Protein AF-A0A8H7DF50-F1 (afdb_monomer)

Radius of gyration: 25.87 Å; Cα contacts (8 Å, |Δi|>4): 136; chains: 1; bounding box: 64×67×61 Å

Foldseek 3Di:
DVVVVVVVVVVVVVVVVVPDDPDDPPDDDDDDDPPFPPPPDPDDGDDDDDFDKDKDADDDDPACDLDDPCNVVRLVVLAPPVQQWFFDDPVRDIDRDLSSLLSVLVVLLSVQVVCCVVVVDDDGDPSNVVNVVSVVVVCVVDPDPDDFDQPDPPPDSDGDSGPDMDTDTPCVSVVVVRVVRVVVVVVPDD

Structure (mmCIF, N/CA/C/O backbone):
data_AF-A0A8H7DF50-F1
#
_entry.id   AF-A0A8H7DF50-F1
#
loop_
_atom_site.group_PDB
_atom_site.id
_atom_site.type_symbol
_atom_site.label_atom_id
_atom_site.label_alt_id
_atom_site.label_comp_id
_atom_site.label_asym_id
_atom_site.label_entity_id
_atom_site.label_seq_id
_atom_site.pdbx_PDB_ins_code
_atom_site.Cartn_x
_atom_site.Cartn_y
_atom_site.Cartn_z
_atom_site.occupancy
_atom_site.B_iso_or_equiv
_atom_site.auth_seq_id
_atom_site.auth_comp_id
_atom_site.auth_asym_id
_atom_site.auth_atom_id
_atom_site.pdbx_PDB_model_num
ATOM 1 N N . MET A 1 1 ? 35.193 42.552 32.986 1.00 54.16 1 MET A N 1
ATOM 2 C CA . MET A 1 1 ? 33.862 43.071 32.591 1.00 54.16 1 MET A CA 1
ATOM 3 C C . MET A 1 1 ? 32.932 41.995 32.012 1.00 54.16 1 MET A C 1
ATOM 5 O O . MET A 1 1 ? 31.744 42.060 32.275 1.00 54.16 1 MET A O 1
ATOM 9 N N . VAL A 1 2 ? 33.435 40.966 31.310 1.00 50.94 2 VAL A N 1
ATOM 10 C CA . VAL A 1 2 ? 32.611 39.872 30.733 1.00 50.94 2 VAL A CA 1
ATOM 11 C C . VAL A 1 2 ? 31.998 38.926 31.786 1.00 50.94 2 VAL A C 1
ATOM 13 O O . VAL A 1 2 ? 30.845 38.530 31.657 1.00 50.94 2 VAL A O 1
ATOM 16 N N . LEU A 1 3 ? 32.719 38.626 32.874 1.00 49.34 3 LEU A N 1
ATOM 17 C CA . LEU A 1 3 ? 32.252 37.707 33.929 1.00 49.34 3 LEU A CA 1
ATOM 18 C C . LEU A 1 3 ? 31.047 38.230 34.734 1.00 49.34 3 LEU A C 1
ATOM 20 O O . LEU A 1 3 ? 30.257 37.439 35.233 1.00 49.34 3 LEU A O 1
ATOM 24 N N . VAL A 1 4 ? 30.868 39.551 34.828 1.00 56.66 4 VAL A N 1
ATOM 25 C CA . VAL A 1 4 ? 29.757 40.158 35.587 1.00 56.66 4 VAL A CA 1
ATOM 26 C C . VAL A 1 4 ? 28.425 40.012 34.835 1.00 56.66 4 VAL A C 1
ATOM 28 O O . VAL A 1 4 ? 27.388 39.795 35.455 1.00 56.66 4 VAL A O 1
ATOM 31 N N . ASN A 1 5 ? 28.456 40.036 33.496 1.00 55.53 5 ASN A N 1
ATOM 32 C CA . ASN A 1 5 ? 27.257 39.902 32.661 1.00 55.53 5 ASN A CA 1
ATOM 33 C C . ASN A 1 5 ? 26.704 38.470 32.613 1.00 55.53 5 ASN A C 1
ATOM 35 O O . ASN A 1 5 ? 25.492 38.294 32.509 1.00 55.53 5 ASN A O 1
ATOM 39 N N . MET A 1 6 ? 27.558 37.447 32.728 1.00 59.09 6 MET A N 1
ATOM 40 C CA . MET A 1 6 ? 27.094 36.052 32.754 1.00 59.09 6 MET A CA 1
ATOM 41 C C . MET A 1 6 ? 26.370 35.705 34.061 1.00 59.09 6 MET A C 1
ATOM 43 O O . MET A 1 6 ? 25.368 34.993 34.034 1.00 59.09 6 MET A O 1
ATOM 47 N N . SER A 1 7 ? 26.822 36.258 35.191 1.00 69.12 7 SER A N 1
ATOM 48 C CA . SER A 1 7 ? 26.182 36.042 36.495 1.00 69.12 7 SER A CA 1
ATOM 49 C C . SER A 1 7 ? 24.799 36.691 36.585 1.00 69.12 7 SER A C 1
ATOM 51 O O . SER A 1 7 ? 23.887 36.114 37.172 1.00 69.12 7 SER A O 1
ATOM 53 N N . LEU A 1 8 ? 24.613 37.861 35.963 1.00 67.12 8 LEU A N 1
ATOM 54 C CA . LEU A 1 8 ? 23.320 38.548 35.956 1.00 67.12 8 LEU A CA 1
ATOM 55 C C . LEU A 1 8 ? 22.283 37.797 35.103 1.00 67.12 8 LEU A C 1
ATOM 57 O O . LEU A 1 8 ? 21.137 37.649 35.519 1.00 67.12 8 LEU A O 1
ATOM 61 N N . ALA A 1 9 ? 22.698 37.251 33.955 1.00 72.00 9 ALA A N 1
ATOM 62 C CA . ALA A 1 9 ? 21.826 36.453 33.093 1.00 72.00 9 ALA A CA 1
ATOM 63 C C . ALA A 1 9 ? 21.344 35.158 33.777 1.00 72.00 9 ALA A C 1
ATOM 65 O O . ALA A 1 9 ? 20.176 34.790 33.653 1.00 72.00 9 ALA A O 1
ATOM 66 N N . PHE A 1 10 ? 22.214 34.500 34.551 1.00 75.38 10 PHE A N 1
ATOM 67 C CA . PHE A 1 10 ? 21.855 33.293 35.303 1.00 75.38 10 PHE A CA 1
ATOM 68 C C . PHE A 1 10 ? 20.832 33.565 36.413 1.00 75.38 10 PHE A C 1
ATOM 70 O O . PHE A 1 10 ? 19.894 32.788 36.594 1.00 75.38 10 PHE A O 1
ATOM 77 N N . LEU A 1 11 ? 20.980 34.680 37.132 1.00 74.94 11 LEU A N 1
ATOM 78 C CA . LEU A 1 11 ? 20.061 35.049 38.211 1.00 74.94 11 LEU A CA 1
ATOM 79 C C . LEU A 1 11 ? 18.668 35.429 37.685 1.00 74.94 11 LEU A C 1
ATOM 81 O O . LEU A 1 11 ? 17.671 35.088 38.318 1.00 74.94 11 LEU A O 1
ATOM 85 N N . VAL A 1 12 ? 18.587 36.067 36.511 1.00 76.19 12 VAL A N 1
ATOM 86 C CA . VAL A 1 12 ? 17.308 36.392 35.852 1.00 76.19 12 VAL A CA 1
ATOM 87 C C . VAL A 1 12 ? 16.605 35.134 35.328 1.00 76.19 12 VAL A C 1
ATOM 89 O O . VAL A 1 12 ? 15.393 35.006 35.464 1.00 76.19 12 VAL A O 1
ATOM 92 N N . ALA A 1 13 ? 17.340 34.168 34.772 1.00 74.19 13 ALA A N 1
ATOM 93 C CA . ALA A 1 13 ? 16.739 32.915 34.314 1.00 74.19 13 ALA A CA 1
ATOM 94 C C . ALA A 1 13 ? 16.167 32.084 35.480 1.00 74.19 13 ALA A C 1
ATOM 96 O O . ALA A 1 13 ? 15.083 31.511 35.366 1.00 74.19 13 ALA A O 1
ATOM 97 N N . LEU A 1 14 ? 16.863 32.051 36.622 1.00 74.19 14 LEU A N 1
ATOM 98 C CA . LEU A 1 14 ? 16.428 31.288 37.793 1.00 74.19 14 LEU A CA 1
ATOM 99 C C . LEU A 1 14 ? 15.179 31.892 38.457 1.00 74.19 14 LEU A C 1
ATOM 101 O O . LEU A 1 14 ? 14.300 31.148 38.891 1.00 74.19 14 LEU A O 1
ATOM 105 N N . SER A 1 15 ? 15.063 33.224 38.504 1.00 71.69 15 SER A N 1
ATOM 106 C CA . SER A 1 15 ? 13.883 33.888 39.069 1.00 71.69 15 SER A CA 1
ATOM 107 C C . SER A 1 15 ? 12.625 33.684 38.219 1.00 71.69 15 SER A C 1
ATOM 109 O O . SER A 1 15 ? 11.542 33.538 38.779 1.00 71.69 15 SER A O 1
ATOM 111 N N . ILE A 1 16 ? 12.761 33.579 36.891 1.00 73.31 16 ILE A N 1
ATOM 112 C CA . ILE A 1 16 ? 11.642 33.266 35.987 1.00 73.31 16 ILE A CA 1
ATOM 113 C C . ILE A 1 16 ? 11.136 31.833 36.211 1.00 73.31 16 ILE A C 1
ATOM 115 O O . ILE A 1 16 ? 9.930 31.620 36.290 1.00 73.31 16 ILE A O 1
ATOM 119 N N . ILE A 1 17 ? 12.034 30.855 36.373 1.00 70.44 17 ILE A N 1
ATOM 120 C CA . ILE A 1 17 ? 11.656 29.445 36.592 1.00 70.44 17 ILE A CA 1
ATOM 121 C C . ILE A 1 17 ? 10.941 29.259 37.939 1.00 70.44 17 ILE A C 1
ATOM 123 O O . ILE A 1 17 ? 9.994 28.480 38.035 1.00 70.44 17 ILE A O 1
ATOM 127 N N . LEU A 1 18 ? 11.365 29.988 38.975 1.00 68.31 18 LEU A N 1
ATOM 128 C CA . LEU A 1 18 ? 10.758 29.921 40.308 1.00 68.31 18 LEU A CA 1
ATOM 129 C C . LEU A 1 18 ? 9.415 30.665 40.412 1.00 68.31 18 LEU A C 1
ATOM 131 O O . LEU A 1 18 ? 8.668 30.421 41.356 1.00 68.31 18 LEU A O 1
ATOM 135 N N . ALA A 1 19 ? 9.094 31.545 39.457 1.00 64.88 19 ALA A N 1
ATOM 136 C CA . ALA A 1 19 ? 7.847 32.310 39.433 1.00 64.88 19 ALA A CA 1
ATOM 137 C C . ALA A 1 19 ? 6.695 31.606 38.691 1.00 64.88 19 ALA A C 1
ATOM 139 O O . ALA A 1 19 ? 5.578 32.122 38.688 1.00 64.88 19 ALA A O 1
ATOM 140 N N . ILE A 1 20 ? 6.930 30.441 38.071 1.00 67.50 20 ILE A N 1
ATOM 141 C CA . ILE A 1 20 ? 5.876 29.667 37.401 1.00 67.50 20 ILE A CA 1
ATOM 142 C C . ILE A 1 20 ? 5.144 28.823 38.460 1.00 67.50 20 ILE A C 1
ATOM 144 O O . ILE A 1 20 ? 5.738 27.883 38.999 1.00 67.50 20 ILE A O 1
ATOM 148 N N . PRO A 1 21 ? 3.867 29.106 38.781 1.00 57.03 21 PRO A N 1
ATOM 149 C CA . PRO A 1 21 ? 3.119 28.281 39.718 1.00 57.03 21 PRO A CA 1
ATOM 150 C C . PRO A 1 21 ? 2.958 26.871 39.141 1.00 57.03 21 PRO A C 1
ATOM 152 O O . PRO A 1 21 ? 2.443 26.684 38.038 1.00 57.03 21 PRO A O 1
ATOM 155 N N . ARG A 1 22 ? 3.402 25.858 39.893 1.00 58.91 22 ARG A N 1
ATOM 156 C CA . ARG A 1 22 ? 3.133 24.454 39.568 1.00 58.91 22 ARG A CA 1
ATOM 157 C C . ARG A 1 22 ? 1.642 24.196 39.754 1.00 58.91 22 ARG A C 1
ATOM 159 O O . ARG A 1 22 ? 1.178 24.064 40.883 1.00 58.91 22 ARG A O 1
ATOM 166 N N . ALA A 1 23 ? 0.903 24.120 38.653 1.00 50.75 23 ALA A N 1
ATOM 167 C CA . ALA A 1 23 ? -0.446 23.580 38.670 1.00 50.75 23 ALA A CA 1
ATOM 168 C C . ALA A 1 23 ? -0.365 22.102 39.081 1.00 50.75 23 ALA A C 1
ATOM 170 O O . ALA A 1 23 ? 0.188 21.272 38.360 1.00 50.75 23 ALA A O 1
ATOM 171 N N . ALA A 1 24 ? -0.860 21.784 40.275 1.00 49.50 24 ALA A N 1
ATOM 172 C CA . ALA A 1 24 ? -1.067 20.408 40.690 1.00 49.50 24 ALA A CA 1
ATOM 173 C C . ALA A 1 24 ? -2.288 19.877 39.930 1.00 49.50 24 ALA A C 1
ATOM 175 O O . ALA A 1 24 ? -3.407 20.329 40.165 1.00 49.50 24 ALA A O 1
ATOM 176 N N . ALA A 1 25 ? -2.070 18.951 38.996 1.00 47.66 25 ALA A N 1
ATOM 177 C CA . ALA A 1 25 ? -3.154 18.242 38.334 1.00 47.66 25 ALA A CA 1
ATOM 178 C C . ALA A 1 25 ? -3.869 17.360 39.369 1.00 47.66 25 ALA A C 1
ATOM 180 O O . ALA A 1 25 ? -3.336 16.345 39.819 1.00 47.66 25 ALA A O 1
ATOM 181 N N . THR A 1 26 ? -5.063 17.767 39.789 1.00 47.12 26 THR A N 1
ATOM 182 C CA . THR A 1 26 ? -5.958 16.935 40.595 1.00 47.12 26 THR A CA 1
ATOM 183 C C . THR A 1 26 ? -6.636 15.930 39.669 1.00 47.12 26 THR A C 1
ATOM 185 O O . THR A 1 26 ? -7.658 16.235 39.059 1.00 47.12 26 THR A O 1
ATOM 188 N N . GLY A 1 27 ? -6.038 14.747 39.523 1.00 38.59 27 GLY A N 1
ATOM 189 C CA . GLY A 1 27 ? -6.644 13.628 38.802 1.00 38.59 27 GLY A CA 1
ATOM 190 C C . GLY A 1 27 ? -7.794 13.028 39.609 1.00 38.59 27 GLY A C 1
ATOM 191 O O . GLY A 1 27 ? -7.557 12.383 40.629 1.00 38.59 27 GLY A O 1
ATOM 192 N N . GLY A 1 28 ? -9.029 13.262 39.163 1.00 37.00 28 GLY A N 1
ATOM 193 C CA . GLY A 1 28 ? -10.200 12.498 39.588 1.00 37.00 28 GLY A CA 1
ATOM 194 C C . GLY A 1 28 ? -10.166 11.110 38.953 1.00 37.00 28 GLY A C 1
ATOM 195 O O . GLY A 1 28 ? -9.901 10.975 37.760 1.00 37.00 28 GLY A O 1
ATOM 196 N N . SER A 1 29 ? -10.369 10.075 39.764 1.00 51.69 29 SER A N 1
ATOM 197 C CA . SER A 1 29 ? -10.404 8.684 39.324 1.00 51.69 29 SER A CA 1
ATOM 198 C C . SER A 1 29 ? -11.809 8.313 38.844 1.00 51.69 29 SER A C 1
ATOM 200 O O . SER A 1 29 ? -12.642 7.926 39.663 1.00 51.69 29 SER A O 1
ATOM 202 N N . ASP A 1 30 ? -12.044 8.386 37.536 1.00 44.50 30 ASP A N 1
ATOM 203 C CA . ASP A 1 30 ? -13.196 7.747 36.895 1.00 44.50 30 ASP A CA 1
ATOM 204 C C . ASP A 1 30 ? -12.719 6.471 36.189 1.00 44.50 30 ASP A C 1
ATOM 206 O O . ASP A 1 30 ? -11.791 6.483 35.379 1.00 44.50 30 ASP A O 1
ATOM 210 N N . SER A 1 31 ? -13.305 5.337 36.570 1.00 39.88 31 SER A N 1
ATOM 211 C CA . SER A 1 31 ? -12.986 4.003 36.054 1.00 39.88 31 SER A CA 1
ATOM 212 C C . SER A 1 31 ? -13.576 3.792 34.654 1.00 39.88 31 SER A C 1
ATOM 214 O O . SER A 1 31 ? -14.797 3.846 34.498 1.00 39.88 31 SER A O 1
ATOM 216 N N . TRP A 1 32 ? -12.724 3.503 33.665 1.00 39.91 32 TRP A N 1
ATOM 217 C CA . TRP A 1 32 ? -13.089 3.256 32.261 1.00 39.91 32 TRP A CA 1
ATOM 218 C C . TRP A 1 32 ? -13.123 1.749 31.910 1.00 39.91 32 TRP A C 1
ATOM 220 O O . TRP A 1 32 ? -12.441 0.969 32.575 1.00 39.91 32 TRP A O 1
ATOM 230 N N . PRO A 1 33 ? -13.885 1.321 30.878 1.00 42.50 33 PRO A N 1
ATOM 231 C CA . PRO A 1 33 ? -13.927 -0.070 30.406 1.00 42.50 33 PRO A CA 1
ATOM 232 C C . PRO A 1 33 ? -12.579 -0.542 29.826 1.00 42.50 33 PRO A C 1
ATOM 234 O O . PRO A 1 33 ? -11.922 0.196 29.095 1.00 42.50 33 PRO A O 1
ATOM 237 N N . GLU A 1 34 ? -12.211 -1.792 30.113 1.00 48.19 34 GLU A N 1
ATOM 238 C CA . GLU A 1 34 ? -10.885 -2.420 29.909 1.00 48.19 34 GLU A CA 1
ATOM 239 C C . GLU A 1 34 ? -10.354 -2.512 28.454 1.00 48.19 34 GLU A C 1
ATOM 241 O O . GLU A 1 34 ? -9.201 -2.888 28.260 1.00 48.19 34 GLU A O 1
ATOM 246 N N . ASP A 1 35 ? -11.113 -2.128 27.423 1.00 52.19 35 ASP A N 1
ATOM 247 C CA . ASP A 1 35 ? -10.734 -2.387 26.017 1.00 52.19 35 ASP A CA 1
ATOM 248 C C . ASP A 1 35 ? -10.198 -1.161 25.251 1.00 52.19 35 ASP A C 1
ATOM 250 O O . ASP A 1 35 ? -9.905 -1.237 24.054 1.00 52.19 35 ASP A O 1
ATOM 254 N N . PHE A 1 36 ? -10.028 -0.017 25.919 1.00 48.94 36 PHE A N 1
ATOM 255 C CA . PHE A 1 36 ? -9.522 1.203 25.289 1.00 48.94 36 PHE A CA 1
ATOM 256 C C . PHE A 1 36 ? -8.311 1.760 26.035 1.00 48.94 36 PHE A C 1
ATOM 258 O O . PHE A 1 36 ? -8.416 2.610 26.914 1.00 48.94 36 PHE A O 1
ATOM 265 N N . VAL A 1 37 ? -7.119 1.304 25.648 1.00 48.31 37 VAL A N 1
ATOM 266 C CA . VAL A 1 37 ? -5.883 1.988 26.037 1.00 48.31 37 VAL A CA 1
ATOM 267 C C . VAL A 1 37 ? -5.712 3.181 25.100 1.00 48.31 37 VAL A C 1
ATOM 269 O O . VAL A 1 37 ? -5.153 3.023 24.016 1.00 48.31 37 VAL A O 1
ATOM 272 N N . ILE A 1 38 ? -6.176 4.370 25.507 1.00 47.56 38 ILE A N 1
ATOM 273 C CA . ILE A 1 38 ? -5.537 5.621 25.070 1.00 47.56 38 ILE A CA 1
ATOM 274 C C . ILE A 1 38 ? -4.128 5.539 25.646 1.00 47.56 38 ILE A C 1
ATOM 276 O O . ILE A 1 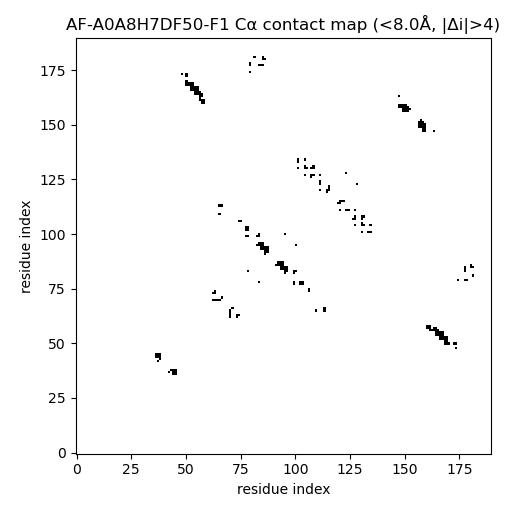38 ? -3.968 5.623 26.868 1.00 47.56 38 ILE A O 1
ATOM 280 N N . PRO A 1 39 ? -3.089 5.304 24.837 1.00 47.16 39 PRO A N 1
ATOM 281 C CA . PRO A 1 39 ? -1.759 5.417 25.378 1.00 47.16 39 PRO A CA 1
ATOM 282 C C . PRO A 1 39 ? -1.550 6.913 25.652 1.00 47.16 39 PRO A C 1
ATOM 284 O O . PRO A 1 39 ? -1.977 7.745 24.853 1.00 47.16 39 PRO A O 1
ATOM 287 N N . ALA A 1 40 ? -1.007 7.217 26.836 1.00 46.47 40 ALA A N 1
ATOM 288 C CA . ALA A 1 40 ? -0.800 8.554 27.396 1.00 46.47 40 ALA A CA 1
ATOM 289 C C . ALA A 1 40 ? -0.604 9.644 26.330 1.00 46.47 40 ALA A C 1
ATOM 291 O O . ALA A 1 40 ? 0.103 9.389 25.351 1.00 46.47 40 ALA A O 1
ATOM 292 N N . GLU A 1 41 ? -1.200 10.831 26.546 1.00 42.31 41 GLU A N 1
ATOM 293 C CA . GLU A 1 41 ? -0.979 12.053 25.751 1.00 42.31 41 GLU A CA 1
ATOM 294 C C . GLU A 1 41 ? 0.402 11.997 25.086 1.00 42.31 41 GLU A C 1
ATOM 296 O O . GLU A 1 41 ? 1.408 12.006 25.799 1.00 42.31 41 GLU A O 1
ATOM 301 N N . ASN A 1 42 ? 0.430 11.866 23.747 1.00 46.34 42 ASN A N 1
ATOM 302 C CA . ASN A 1 42 ? 1.614 11.688 22.881 1.00 46.34 42 ASN A CA 1
ATOM 303 C C . ASN A 1 42 ? 1.922 10.267 22.340 1.00 46.34 42 ASN A C 1
ATOM 305 O O . ASN A 1 42 ? 2.973 10.066 21.725 1.00 46.34 42 ASN A O 1
ATOM 309 N N . MET A 1 43 ? 1.029 9.282 22.469 1.00 52.75 43 MET A N 1
ATOM 310 C CA . MET A 1 43 ? 1.142 8.002 21.751 1.00 52.75 43 MET A CA 1
ATOM 311 C C . MET A 1 43 ? -0.031 7.807 20.780 1.00 52.75 43 MET A C 1
ATOM 313 O O . MET A 1 43 ? -1.190 7.992 21.133 1.00 52.75 43 MET A O 1
ATOM 317 N N . SER A 1 44 ? 0.264 7.429 19.530 1.00 55.97 44 SER A N 1
ATOM 318 C CA . SER A 1 44 ? -0.777 7.130 18.536 1.00 55.97 44 SER A CA 1
ATOM 319 C C . SER A 1 44 ? -1.614 5.934 19.018 1.00 55.97 44 SER A C 1
ATOM 321 O O . SER A 1 44 ? -1.019 4.924 19.416 1.00 55.97 44 SER A O 1
ATOM 323 N N . PRO A 1 45 ? -2.956 6.023 19.012 1.00 67.44 45 PRO A N 1
ATOM 324 C CA . PRO A 1 45 ? -3.802 4.959 19.533 1.00 67.44 45 PRO A CA 1
ATOM 325 C C . PRO A 1 45 ? -3.562 3.661 18.762 1.00 67.44 45 PRO A C 1
ATOM 327 O O . PRO A 1 45 ? -3.495 3.634 17.530 1.00 67.44 45 PRO A O 1
ATOM 330 N N . VAL A 1 46 ? -3.409 2.562 19.499 1.00 67.81 46 VAL A N 1
ATOM 331 C CA . VAL A 1 46 ? -3.264 1.235 18.900 1.00 67.81 46 VAL A CA 1
ATOM 332 C C . VAL A 1 46 ? -4.653 0.656 18.710 1.00 67.81 46 VAL A C 1
ATOM 334 O O . VAL A 1 46 ? -5.348 0.365 19.680 1.00 67.81 46 VAL A O 1
ATOM 337 N N . TRP A 1 47 ? -5.045 0.441 17.456 1.00 75.31 47 TRP A N 1
ATOM 338 C CA . TRP A 1 47 ? -6.279 -0.274 17.169 1.00 75.31 47 TRP A CA 1
ATOM 339 C C . TRP A 1 47 ? -6.108 -1.764 17.482 1.00 75.31 47 TRP A C 1
ATOM 341 O O . TRP A 1 47 ? -5.402 -2.485 16.768 1.00 75.31 47 TRP A O 1
ATOM 351 N N . GLN A 1 48 ? -6.711 -2.213 18.583 1.00 77.94 48 GLN A N 1
ATOM 352 C CA . GLN A 1 48 ? -6.668 -3.607 19.012 1.00 77.94 48 GLN A CA 1
ATOM 353 C C . GLN A 1 48 ? -7.667 -4.431 18.196 1.00 77.94 48 GLN A C 1
ATOM 355 O O . GLN A 1 48 ? -8.842 -4.533 18.531 1.00 77.94 48 GLN A O 1
ATOM 360 N N . LEU A 1 49 ? -7.188 -5.008 17.096 1.00 82.81 49 LEU A N 1
ATOM 361 C CA . LEU A 1 49 ? -7.943 -5.951 16.280 1.00 82.81 49 LEU A CA 1
ATOM 362 C C . LEU A 1 49 ? -7.236 -7.306 16.303 1.00 82.81 49 LEU A C 1
ATOM 364 O O . LEU A 1 49 ? -6.053 -7.405 15.956 1.00 82.81 49 LEU A O 1
ATOM 368 N N . HIS A 1 50 ? -7.957 -8.344 16.724 1.00 88.94 50 HIS A N 1
ATOM 369 C CA . HIS A 1 50 ? -7.467 -9.711 16.627 1.00 88.94 50 HIS A CA 1
ATOM 370 C C . HIS A 1 50 ? -7.427 -10.128 15.155 1.00 88.94 50 HIS A C 1
ATOM 372 O O . HIS A 1 50 ? -8.419 -9.982 14.449 1.00 88.94 50 HIS A O 1
ATOM 378 N N . LEU A 1 51 ? -6.276 -10.623 14.699 1.00 92.12 51 LEU A N 1
ATOM 379 C CA . LEU A 1 51 ? -6.092 -11.137 13.345 1.00 92.12 51 LEU A CA 1
ATOM 380 C C . LEU A 1 51 ? -5.503 -12.536 13.443 1.00 92.12 51 LEU A C 1
ATOM 382 O O . LEU A 1 51 ? -4.429 -12.710 14.033 1.00 92.12 51 LEU A O 1
ATOM 386 N N . ASP A 1 52 ? -6.183 -13.496 12.832 1.00 94.38 52 ASP A N 1
ATOM 387 C CA . ASP A 1 52 ? -5.753 -14.885 12.837 1.00 94.38 52 ASP A CA 1
ATOM 388 C C . ASP A 1 52 ? -4.426 -15.068 12.085 1.00 94.38 52 ASP A C 1
ATOM 390 O O . ASP A 1 52 ? -4.130 -14.352 11.116 1.00 94.38 52 ASP A O 1
ATOM 394 N N . PRO A 1 53 ? -3.578 -16.017 12.514 1.00 95.69 53 PRO A N 1
ATOM 395 C CA . PRO A 1 53 ? -2.388 -16.373 11.768 1.00 95.69 53 PRO A CA 1
ATOM 396 C C . PRO A 1 53 ? -2.763 -17.143 10.496 1.00 95.69 53 PRO A C 1
ATOM 398 O O . PRO A 1 53 ? -3.529 -18.102 10.534 1.00 95.69 53 PRO A O 1
ATOM 401 N N . VAL A 1 54 ? -2.141 -16.785 9.376 1.00 95.56 54 VAL A N 1
ATOM 402 C CA . VAL A 1 54 ? -2.282 -17.492 8.094 1.00 95.56 54 VAL A CA 1
ATOM 403 C C . VAL A 1 54 ? -0.919 -17.851 7.530 1.00 95.56 54 VAL A C 1
ATOM 405 O O . VAL A 1 54 ? 0.053 -17.110 7.685 1.00 95.56 54 VAL A O 1
ATOM 408 N N . LEU A 1 55 ? -0.830 -19.005 6.874 1.00 93.62 55 LEU A N 1
ATOM 409 C CA . LEU A 1 55 ? 0.388 -19.442 6.202 1.00 93.62 55 LEU A CA 1
ATOM 410 C C . LEU A 1 55 ? 0.372 -18.967 4.753 1.00 93.62 55 LEU A C 1
ATOM 412 O O . LEU A 1 55 ? -0.554 -19.268 4.006 1.00 93.62 55 LEU A O 1
ATOM 416 N N . MET A 1 56 ? 1.409 -18.235 4.356 1.00 90.00 56 MET A N 1
ATOM 417 C CA . MET A 1 56 ? 1.533 -17.697 3.005 1.00 90.00 56 MET A CA 1
ATOM 418 C C . MET A 1 56 ? 2.926 -17.933 2.431 1.00 90.00 56 MET A C 1
ATOM 420 O O . MET A 1 56 ? 3.936 -17.836 3.130 1.00 90.00 56 MET A O 1
ATOM 424 N N . GLU A 1 57 ? 2.985 -18.187 1.130 1.00 87.06 57 GLU A N 1
ATOM 425 C CA . GLU A 1 57 ? 4.214 -18.167 0.342 1.00 87.06 57 GLU A CA 1
ATOM 426 C C . GLU A 1 57 ? 4.224 -16.924 -0.562 1.00 87.06 57 GLU A C 1
ATOM 428 O O . GLU A 1 57 ? 3.180 -16.410 -0.968 1.00 87.06 57 GLU A O 1
ATOM 433 N N . ILE A 1 58 ? 5.418 -16.405 -0.853 1.00 83.38 58 ILE A N 1
ATOM 434 C CA . ILE A 1 58 ? 5.579 -15.282 -1.777 1.00 83.38 58 ILE A CA 1
ATOM 435 C C . ILE A 1 58 ? 5.554 -15.816 -3.209 1.00 83.38 58 ILE A C 1
ATOM 437 O O . ILE A 1 58 ? 6.414 -16.603 -3.610 1.00 83.38 58 ILE A O 1
ATOM 441 N N . HIS A 1 59 ? 4.603 -15.323 -3.998 1.00 82.44 59 HIS A N 1
ATOM 442 C CA . HIS A 1 59 ? 4.466 -15.649 -5.412 1.00 82.44 59 HIS A CA 1
ATOM 443 C C . HIS A 1 59 ? 4.422 -14.390 -6.271 1.00 82.44 59 HIS A C 1
ATOM 445 O O . HIS A 1 59 ? 4.048 -13.309 -5.816 1.00 82.44 59 HIS A O 1
ATOM 451 N N . ASN A 1 60 ? 4.770 -14.556 -7.545 1.00 84.00 60 ASN A N 1
ATOM 452 C CA . ASN A 1 60 ? 4.505 -13.531 -8.542 1.00 84.00 60 ASN A CA 1
ATOM 453 C C . ASN A 1 60 ? 2.992 -13.379 -8.711 1.00 84.00 60 AS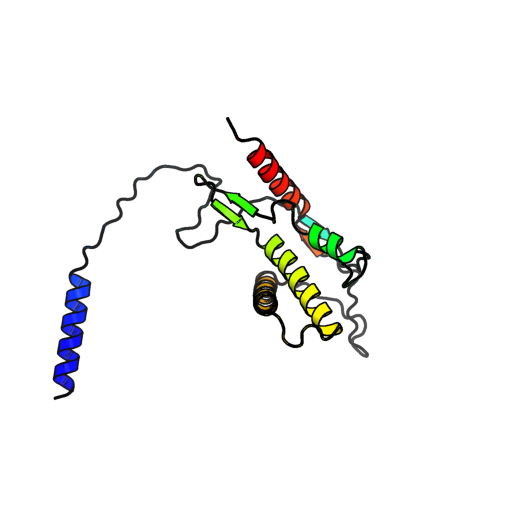N A C 1
ATOM 455 O O . ASN A 1 60 ? 2.267 -14.373 -8.756 1.00 84.00 60 ASN A O 1
ATOM 459 N N . SER A 1 61 ? 2.536 -12.138 -8.835 1.00 86.62 61 SER A N 1
ATOM 460 C CA . SER A 1 61 ? 1.135 -11.824 -9.083 1.00 86.62 61 SER A CA 1
ATOM 461 C C . SER A 1 61 ? 0.930 -11.439 -10.544 1.00 86.62 61 SER A C 1
ATOM 463 O O . SER A 1 61 ? 1.760 -10.745 -11.128 1.00 86.62 61 SER A O 1
ATOM 465 N N . ALA A 1 62 ? -0.195 -11.863 -11.123 1.00 91.31 62 ALA A N 1
ATOM 466 C CA . ALA A 1 62 ? -0.693 -11.314 -12.386 1.00 91.31 62 ALA A CA 1
ATOM 467 C C . ALA A 1 62 ? -1.400 -9.953 -12.195 1.00 91.31 62 ALA A C 1
ATOM 469 O O . ALA A 1 62 ? -1.783 -9.320 -13.174 1.00 91.31 62 ALA A O 1
ATOM 470 N N . ARG A 1 63 ? -1.592 -9.529 -10.938 1.00 93.31 63 ARG A N 1
ATOM 471 C CA . ARG A 1 63 ? -2.182 -8.251 -10.522 1.00 93.31 63 ARG A CA 1
ATOM 472 C C . ARG A 1 63 ? -1.097 -7.254 -10.127 1.00 93.31 63 ARG A C 1
ATOM 474 O O . ARG A 1 63 ? 0.019 -7.651 -9.794 1.00 93.31 63 ARG A O 1
ATOM 481 N N . TYR A 1 64 ? -1.473 -5.981 -10.069 1.00 93.81 64 TYR A N 1
ATOM 482 C CA . TYR A 1 64 ? -0.629 -4.856 -9.662 1.00 93.81 64 TYR A CA 1
ATOM 483 C C . TYR A 1 64 ? 0.528 -4.611 -10.631 1.00 93.81 64 TYR A C 1
ATOM 485 O O . TYR A 1 64 ? 1.656 -4.316 -10.230 1.00 93.81 64 TYR A O 1
ATOM 493 N N . ALA A 1 65 ? 0.240 -4.715 -11.930 1.00 95.31 65 ALA A N 1
ATOM 494 C CA . ALA A 1 65 ? 1.199 -4.365 -12.969 1.00 95.31 65 ALA A CA 1
ATOM 495 C C . ALA A 1 65 ? 1.694 -2.914 -12.805 1.00 95.31 65 ALA A C 1
ATOM 497 O O . ALA A 1 65 ? 0.989 -2.050 -12.275 1.00 95.31 65 ALA A O 1
ATOM 498 N N . LEU A 1 66 ? 2.916 -2.631 -13.270 1.00 95.00 66 LEU A N 1
ATOM 499 C CA . LEU A 1 66 ? 3.464 -1.272 -13.228 1.00 95.00 66 LEU A CA 1
ATOM 500 C C . LEU A 1 66 ? 2.619 -0.311 -14.071 1.00 95.00 66 LEU A C 1
ATOM 502 O O . LEU A 1 66 ? 2.304 0.779 -13.603 1.00 95.00 66 LEU A O 1
ATOM 506 N N . ASN A 1 67 ? 2.228 -0.731 -15.277 1.00 95.75 67 ASN A N 1
ATOM 507 C CA . ASN A 1 67 ? 1.384 -0.003 -16.222 1.00 95.75 67 ASN A CA 1
ATOM 508 C C . ASN A 1 67 ? 0.333 -0.937 -16.859 1.00 95.75 67 ASN A C 1
ATOM 510 O O . ASN A 1 67 ? 0.310 -2.138 -16.595 1.00 95.75 67 ASN A O 1
ATOM 514 N N . GLY A 1 68 ? -0.531 -0.378 -17.707 1.00 94.38 68 GLY A N 1
ATOM 515 C CA . GLY A 1 68 ? -1.567 -1.115 -18.434 1.00 94.38 68 GLY A CA 1
ATOM 516 C C . GLY A 1 68 ? -2.974 -0.631 -18.093 1.00 94.38 68 GLY A C 1
ATOM 517 O O . GLY A 1 68 ? -3.170 0.119 -17.140 1.00 94.38 68 GLY A O 1
ATOM 518 N N . SER A 1 69 ? -3.963 -1.067 -18.875 1.00 95.00 69 SER A N 1
ATOM 519 C CA . SER A 1 69 ? -5.347 -0.576 -18.774 1.00 95.00 69 SER A CA 1
ATOM 520 C C . SER A 1 69 ? -6.019 -0.869 -17.429 1.00 95.00 69 SER A C 1
ATOM 522 O O . SER A 1 69 ? -6.897 -0.120 -17.017 1.00 95.00 69 SER A O 1
ATOM 524 N N . GLN A 1 70 ? -5.607 -1.935 -16.738 1.00 96.38 70 GLN A N 1
ATOM 525 C CA . GLN A 1 70 ? -6.152 -2.320 -15.430 1.00 96.38 70 GLN A CA 1
ATOM 526 C C . GLN A 1 70 ? -5.297 -1.845 -14.249 1.00 96.38 70 GLN A C 1
ATOM 528 O O . GLN A 1 70 ? -5.788 -1.842 -13.124 1.00 96.38 70 GLN A O 1
ATOM 533 N N . ALA A 1 71 ? -4.047 -1.425 -14.477 1.00 96.44 71 ALA A N 1
ATOM 534 C CA . ALA A 1 71 ? -3.090 -1.181 -13.398 1.00 96.44 71 ALA A CA 1
ATOM 535 C C . ALA A 1 71 ? -3.606 -0.134 -12.403 1.00 96.44 71 ALA A C 1
ATOM 537 O O . ALA A 1 71 ? -3.656 -0.392 -11.205 1.00 96.44 71 ALA A O 1
ATOM 538 N N . ASP A 1 72 ? -4.057 1.024 -12.884 1.00 96.56 72 ASP A N 1
ATOM 539 C CA . ASP A 1 72 ? -4.521 2.093 -11.995 1.00 96.56 72 ASP A CA 1
ATOM 540 C C . ASP A 1 72 ? -5.730 1.675 -11.147 1.00 96.56 72 ASP A C 1
ATOM 542 O O . ASP A 1 72 ? -5.802 2.043 -9.975 1.00 96.56 72 ASP A O 1
ATOM 546 N N . ALA A 1 73 ? -6.637 0.868 -11.705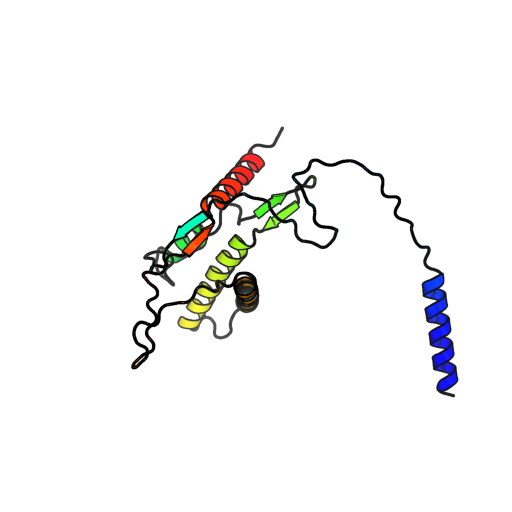 1.00 96.56 73 ALA A N 1
ATOM 547 C CA . ALA A 1 73 ? -7.782 0.337 -10.973 1.00 96.56 73 ALA A CA 1
ATOM 548 C C . ALA A 1 73 ? -7.352 -0.684 -9.907 1.00 96.56 73 ALA A C 1
ATOM 550 O O . ALA A 1 73 ? -7.814 -0.617 -8.770 1.00 96.56 73 ALA A O 1
ATOM 551 N N . GLU A 1 74 ? -6.430 -1.590 -10.241 1.00 96.75 74 GLU A N 1
ATOM 552 C CA . GLU A 1 74 ? -5.898 -2.580 -9.299 1.00 96.75 74 GLU A CA 1
ATOM 553 C C . GLU A 1 74 ? -5.168 -1.914 -8.128 1.00 96.75 74 GLU A C 1
ATOM 555 O O . GLU A 1 74 ? -5.418 -2.246 -6.971 1.00 96.75 74 GLU A O 1
ATOM 560 N N . TRP A 1 75 ? -4.305 -0.934 -8.407 1.00 96.94 75 TRP A N 1
ATOM 561 C CA . TRP A 1 75 ? -3.592 -0.189 -7.368 1.00 96.94 75 TRP A CA 1
ATOM 562 C C . TRP A 1 75 ? -4.531 0.665 -6.511 1.00 96.94 75 TRP A C 1
ATOM 564 O O . TRP A 1 75 ? -4.343 0.742 -5.297 1.00 96.94 75 TRP A O 1
ATOM 574 N N . ALA A 1 76 ? -5.564 1.272 -7.106 1.00 94.69 76 ALA A N 1
ATOM 575 C CA . ALA A 1 76 ? -6.576 2.013 -6.356 1.00 94.69 76 ALA A CA 1
ATOM 576 C C . ALA A 1 76 ? -7.375 1.104 -5.406 1.00 94.69 76 ALA A C 1
ATOM 578 O O . ALA A 1 76 ? -7.660 1.512 -4.281 1.00 94.69 76 ALA A O 1
ATOM 579 N N . ALA A 1 77 ? -7.666 -0.134 -5.816 1.00 94.44 77 ALA A N 1
ATOM 580 C CA . ALA A 1 77 ? -8.430 -1.104 -5.030 1.00 94.44 77 ALA A CA 1
ATOM 581 C C . ALA A 1 77 ? -7.711 -1.607 -3.761 1.00 94.44 77 ALA A C 1
ATOM 583 O O . ALA A 1 77 ? -8.332 -2.255 -2.922 1.00 94.44 77 ALA A O 1
ATOM 584 N N . LEU A 1 78 ? -6.418 -1.306 -3.582 1.00 93.62 78 LEU A N 1
ATOM 585 C CA . LEU A 1 78 ? -5.696 -1.605 -2.338 1.00 93.62 78 LEU A CA 1
ATOM 586 C C . LEU A 1 78 ? -6.222 -0.803 -1.142 1.00 93.62 78 LEU A C 1
ATOM 588 O O . LEU A 1 78 ? -6.040 -1.223 0.004 1.00 93.62 78 LEU A O 1
ATOM 592 N N . ILE A 1 79 ? -6.839 0.350 -1.400 1.00 92.88 79 ILE A N 1
ATOM 593 C CA . ILE A 1 79 ? -7.359 1.253 -0.378 1.00 92.88 79 ILE A CA 1
ATOM 594 C C . ILE A 1 79 ? -8.892 1.157 -0.368 1.00 92.88 79 ILE A C 1
ATOM 596 O O . ILE A 1 79 ? -9.501 1.292 -1.429 1.00 92.88 79 ILE A O 1
ATOM 600 N N . PRO A 1 80 ? -9.535 0.959 0.800 1.00 90.56 80 PRO A N 1
ATOM 601 C CA . PRO A 1 80 ? -10.994 0.981 0.906 1.00 90.56 80 PRO A CA 1
ATOM 602 C C . PRO A 1 80 ? -11.604 2.299 0.404 1.00 90.56 80 PRO A C 1
ATOM 604 O O . PRO A 1 80 ? -10.945 3.340 0.443 1.00 90.56 80 PRO A O 1
ATOM 607 N N . LEU A 1 81 ? -12.881 2.275 0.001 1.00 80.56 81 LEU A N 1
ATOM 608 C CA . LEU A 1 81 ? -13.589 3.424 -0.592 1.00 80.56 81 LEU A CA 1
ATOM 609 C C . LEU A 1 81 ? -13.569 4.694 0.289 1.00 80.56 81 LEU A C 1
ATOM 611 O O . LEU A 1 81 ? -13.547 5.796 -0.249 1.00 80.56 81 LEU A O 1
ATOM 615 N N . GLY A 1 82 ? -13.470 4.564 1.619 1.00 79.44 82 GLY A N 1
ATOM 616 C CA . GLY A 1 82 ? -13.272 5.683 2.558 1.00 79.44 82 GLY A CA 1
ATOM 617 C C . GLY A 1 82 ? -11.814 6.121 2.780 1.00 79.44 82 GLY A C 1
ATOM 618 O O . GLY A 1 82 ? -11.486 6.683 3.822 1.00 79.44 82 GLY A O 1
ATOM 619 N N . GLY A 1 83 ? -10.894 5.808 1.862 1.00 85.44 83 GLY A N 1
ATOM 620 C CA . GLY A 1 83 ? -9.489 6.232 1.934 1.00 85.44 83 GLY A CA 1
ATOM 621 C C . GLY A 1 83 ? -8.652 5.519 3.002 1.00 85.44 83 GLY A C 1
ATOM 622 O O . GLY A 1 83 ? -7.511 5.908 3.248 1.00 85.44 83 GLY A O 1
ATOM 623 N N . GLY A 1 84 ? -9.199 4.476 3.631 1.00 87.56 84 GLY A N 1
ATOM 624 C CA . GLY A 1 84 ? -8.551 3.787 4.747 1.00 87.56 84 GLY A CA 1
ATOM 625 C C . GLY A 1 84 ? -8.549 4.585 6.056 1.00 87.56 84 GLY A C 1
ATOM 626 O O . GLY A 1 84 ? -7.704 4.334 6.921 1.00 87.56 84 GLY A O 1
ATOM 627 N N . ILE A 1 85 ? -9.461 5.553 6.178 1.00 89.12 85 ILE A N 1
ATOM 628 C CA . ILE A 1 85 ? -9.706 6.301 7.408 1.00 89.12 85 ILE A CA 1
ATOM 629 C C . ILE A 1 85 ? -10.688 5.524 8.288 1.00 89.12 85 ILE A C 1
ATOM 631 O O . ILE A 1 85 ? -11.682 4.984 7.795 1.00 89.12 85 ILE A O 1
ATOM 635 N N . VAL A 1 86 ? -10.389 5.477 9.582 1.00 86.19 86 VAL A N 1
ATOM 636 C CA . VAL A 1 86 ? -11.263 4.980 10.648 1.00 86.19 86 VAL A CA 1
ATOM 637 C C . VAL A 1 86 ? -11.419 6.070 11.699 1.00 86.19 86 VAL A C 1
ATOM 639 O O . VAL A 1 86 ? -10.456 6.784 11.974 1.00 86.19 86 VAL A O 1
ATOM 642 N N . ASN A 1 87 ? -12.603 6.191 12.292 1.00 85.00 87 ASN A N 1
ATOM 643 C CA . ASN A 1 87 ? -12.826 7.121 13.394 1.00 85.00 87 ASN A CA 1
ATOM 644 C C . ASN A 1 87 ? -12.865 6.354 14.719 1.00 85.00 87 ASN A C 1
ATOM 646 O O . ASN A 1 87 ? -13.530 5.321 14.805 1.00 85.00 87 ASN A O 1
ATOM 650 N N . LEU A 1 88 ? -12.121 6.813 15.725 1.00 79.75 88 LEU A N 1
ATOM 651 C CA . LEU A 1 88 ? -11.956 6.117 17.003 1.00 79.75 88 LEU A CA 1
ATOM 652 C C . LEU A 1 88 ? -12.139 7.076 18.186 1.00 79.75 88 LEU A C 1
ATOM 654 O O . LEU A 1 88 ? -11.925 8.279 18.069 1.00 79.75 88 LEU A O 1
ATOM 658 N N . GLY A 1 89 ? -12.472 6.508 19.347 1.00 76.38 89 GLY A N 1
ATOM 659 C CA . GLY A 1 89 ? -12.610 7.248 20.602 1.00 76.38 89 GLY A CA 1
ATOM 660 C C . GLY A 1 89 ? -13.940 8.001 20.747 1.00 76.38 89 GLY A C 1
ATOM 661 O O . GLY A 1 89 ? -14.742 8.037 19.813 1.00 76.38 89 GLY A O 1
ATOM 662 N N . PRO A 1 90 ? -14.190 8.586 21.933 1.00 74.94 90 PRO A N 1
ATOM 663 C CA . PRO A 1 90 ? -15.429 9.311 22.229 1.00 74.94 90 PRO A CA 1
ATOM 664 C C . PRO A 1 90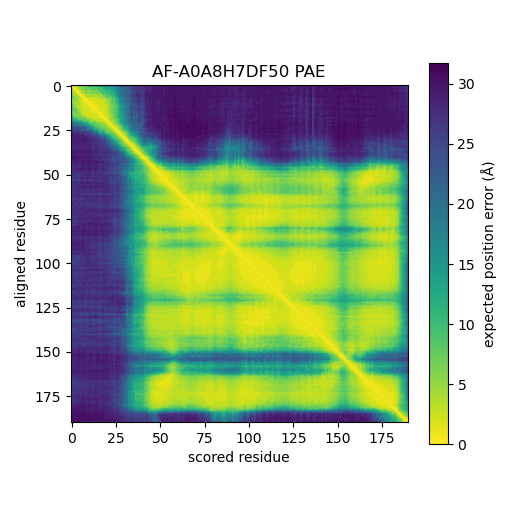 ? -15.617 10.552 21.345 1.00 74.94 90 PRO A C 1
ATOM 666 O O . PRO A 1 90 ? -16.745 10.880 20.989 1.00 74.94 90 PRO A O 1
ATOM 669 N N . ASP A 1 91 ? -14.517 11.187 20.935 1.00 81.31 91 ASP A N 1
ATOM 670 C CA . ASP A 1 91 ? -14.524 12.386 20.089 1.00 81.31 91 ASP A CA 1
ATOM 671 C C . ASP A 1 91 ? -14.551 12.068 18.583 1.00 81.31 91 ASP A C 1
ATOM 673 O O . ASP A 1 91 ? -14.501 12.975 17.752 1.00 81.31 91 ASP A O 1
ATOM 677 N N . ASN A 1 92 ? -14.656 10.782 18.216 1.00 81.00 92 ASN A N 1
ATOM 678 C CA . ASN A 1 92 ? -14.732 10.316 16.830 1.00 81.00 92 ASN A CA 1
ATOM 679 C C . ASN A 1 92 ? -13.562 10.830 15.961 1.00 81.00 92 ASN A C 1
ATOM 681 O O . ASN A 1 92 ? -13.747 11.261 14.820 1.00 81.00 92 ASN A O 1
ATOM 685 N N . GLU A 1 93 ? -12.345 10.796 16.510 1.00 83.94 93 GLU A N 1
ATOM 686 C CA . GLU A 1 93 ? -11.141 11.294 15.847 1.00 83.94 93 GLU A CA 1
ATOM 687 C C . GLU A 1 93 ? -10.758 10.421 14.649 1.00 83.94 93 GLU A C 1
ATOM 689 O O . GLU A 1 93 ? -10.757 9.191 14.730 1.00 83.94 93 GLU A O 1
ATOM 694 N N . ALA A 1 94 ? -10.393 11.062 13.538 1.00 86.94 94 ALA A N 1
ATOM 695 C CA . ALA A 1 94 ? -10.044 10.385 12.296 1.00 86.94 94 ALA A CA 1
ATOM 696 C C . ALA A 1 94 ? -8.578 9.922 12.275 1.00 86.94 94 ALA A C 1
ATOM 698 O O . ALA A 1 94 ? -7.648 10.719 12.408 1.00 86.94 94 ALA A O 1
ATOM 699 N N . PHE A 1 95 ? -8.365 8.640 11.980 1.00 87.38 95 PHE A N 1
ATOM 700 C CA . PHE A 1 95 ? -7.049 8.021 11.845 1.00 87.38 95 PHE A CA 1
ATOM 701 C C . PHE A 1 95 ? -6.919 7.285 10.513 1.00 87.38 95 PHE A C 1
ATOM 703 O O . PHE A 1 95 ? -7.776 6.487 10.140 1.00 87.38 95 PHE A O 1
ATOM 710 N N .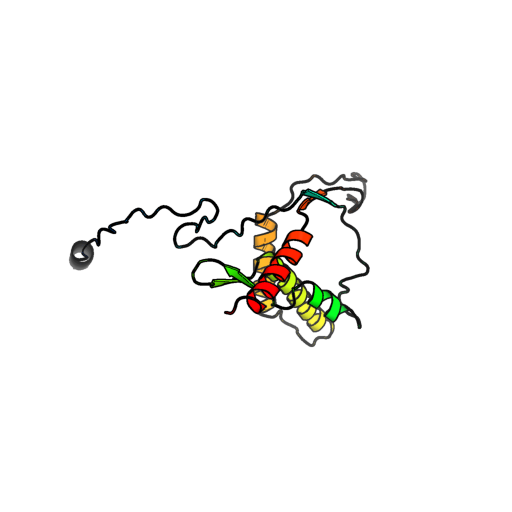 MET A 1 96 ? -5.801 7.479 9.810 1.00 89.12 96 MET A N 1
ATOM 711 C CA . MET A 1 96 ? -5.438 6.611 8.688 1.00 89.12 96 MET A CA 1
ATOM 712 C C . MET A 1 96 ? -4.696 5.385 9.209 1.00 89.12 96 MET A C 1
ATOM 714 O O . MET A 1 96 ? -3.664 5.512 9.874 1.00 89.12 96 MET A O 1
ATOM 718 N N . LEU A 1 97 ? -5.160 4.185 8.858 1.00 89.69 97 LEU A N 1
ATOM 719 C CA . LEU A 1 97 ? -4.415 2.983 9.220 1.00 89.69 97 LEU A CA 1
ATOM 720 C C . LEU A 1 97 ? -3.069 2.945 8.495 1.00 89.69 97 LEU A C 1
ATOM 722 O O . LEU A 1 97 ? -2.982 3.103 7.274 1.00 89.69 97 LEU A O 1
ATOM 726 N N . SER A 1 98 ? -2.011 2.648 9.253 1.00 91.56 98 SER A N 1
ATOM 727 C CA . SER A 1 98 ? -0.639 2.605 8.732 1.00 91.56 98 SER A CA 1
ATOM 728 C C . SER A 1 98 ? -0.469 1.678 7.523 1.00 91.56 98 SER A C 1
ATOM 730 O O . SER A 1 98 ? 0.350 1.964 6.655 1.00 91.56 98 SER A O 1
ATOM 732 N N . ILE A 1 99 ? -1.226 0.579 7.427 1.00 91.50 99 ILE A N 1
ATOM 733 C CA . ILE A 1 99 ? -1.160 -0.327 6.271 1.00 91.50 99 ILE A CA 1
ATOM 734 C C . ILE A 1 99 ? -1.679 0.339 4.993 1.00 91.50 99 ILE A C 1
ATOM 736 O O . ILE A 1 99 ? -1.033 0.255 3.953 1.00 91.50 99 ILE A O 1
ATOM 740 N N . PHE A 1 100 ? -2.788 1.075 5.067 1.00 95.12 100 PHE A N 1
ATOM 741 C CA . PHE A 1 100 ? -3.343 1.772 3.910 1.00 95.12 100 PHE A CA 1
ATOM 742 C C . PHE A 1 100 ? -2.450 2.937 3.492 1.00 95.12 100 PHE A C 1
ATOM 744 O O . PHE A 1 100 ? -2.274 3.170 2.299 1.00 95.12 100 PHE A O 1
ATOM 751 N N . HIS A 1 101 ? -1.795 3.608 4.444 1.00 95.25 101 HIS A N 1
ATOM 752 C CA . HIS A 1 101 ? -0.775 4.600 4.110 1.00 95.25 101 HIS A CA 1
ATOM 753 C C . HIS A 1 101 ? 0.399 3.963 3.343 1.00 95.25 101 HIS A C 1
ATOM 755 O O . HIS A 1 101 ? 0.793 4.465 2.290 1.00 95.25 101 HIS A O 1
ATOM 761 N N . GLN A 1 102 ? 0.913 2.817 3.806 1.00 96.38 102 GLN A N 1
ATOM 762 C CA . GLN A 1 102 ? 1.978 2.082 3.109 1.00 96.38 102 GLN A CA 1
ATOM 763 C C . GLN A 1 102 ? 1.559 1.684 1.684 1.00 96.38 102 GLN A C 1
ATOM 765 O O . GLN A 1 102 ? 2.300 1.942 0.736 1.00 96.38 102 GLN A O 1
ATOM 770 N N . LEU A 1 103 ? 0.358 1.119 1.514 1.00 96.81 103 LEU A N 1
ATOM 771 C CA . LEU A 1 103 ? -0.174 0.716 0.207 1.00 96.81 103 LEU A CA 1
ATOM 772 C C . LEU A 1 103 ? -0.366 1.915 -0.734 1.00 96.81 103 LEU A C 1
ATOM 774 O O . LEU A 1 103 ? 0.015 1.853 -1.903 1.00 96.81 103 LEU A O 1
ATOM 778 N N . LYS A 1 104 ? -0.868 3.043 -0.218 1.00 96.81 104 LYS A N 1
ATOM 779 C CA . LYS A 1 104 ? -0.996 4.291 -0.980 1.00 96.81 104 LYS A CA 1
ATOM 780 C C . LYS A 1 104 ? 0.368 4.808 -1.434 1.00 96.81 104 LYS A C 1
ATOM 782 O O . LYS A 1 104 ? 0.513 5.247 -2.574 1.00 96.81 104 LYS A O 1
ATOM 787 N N . CYS A 1 105 ? 1.369 4.732 -0.561 1.00 97.88 105 CYS A N 1
ATOM 788 C CA . CYS A 1 105 ? 2.730 5.138 -0.879 1.00 97.88 105 CYS A CA 1
ATOM 789 C C . CYS A 1 105 ? 3.366 4.295 -1.989 1.00 97.88 105 CYS A C 1
ATOM 791 O O . CYS A 1 105 ? 4.096 4.845 -2.814 1.00 97.88 105 CYS A O 1
ATOM 793 N N . LEU A 1 106 ? 3.062 2.996 -2.069 1.00 97.88 106 LEU A N 1
ATOM 794 C CA . LEU A 1 106 ? 3.524 2.157 -3.178 1.00 97.88 106 LEU A CA 1
ATOM 795 C C . LEU A 1 106 ? 2.952 2.625 -4.529 1.00 97.88 106 LEU A C 1
ATOM 797 O O . LEU A 1 106 ? 3.701 2.714 -5.501 1.00 97.88 106 LEU A O 1
ATOM 801 N N . ASP A 1 107 ? 1.669 3.003 -4.588 1.00 97.75 107 ASP A N 1
ATOM 802 C CA . ASP A 1 107 ? 1.063 3.548 -5.814 1.00 97.75 107 ASP A CA 1
ATOM 803 C C . ASP A 1 107 ? 1.662 4.913 -6.206 1.00 97.75 107 ASP A C 1
ATOM 805 O O . ASP A 1 107 ? 1.914 5.171 -7.385 1.00 97.75 107 ASP A O 1
ATOM 809 N N . ILE A 1 108 ? 1.958 5.777 -5.225 1.00 97.81 108 ILE A N 1
ATOM 810 C CA . ILE A 1 108 ? 2.653 7.055 -5.463 1.00 97.81 108 ILE A CA 1
ATOM 811 C C . ILE A 1 108 ? 4.024 6.808 -6.100 1.00 97.81 108 ILE A C 1
ATOM 813 O O . ILE A 1 108 ? 4.332 7.401 -7.135 1.00 97.81 108 ILE A O 1
ATOM 817 N N . ILE A 1 109 ? 4.823 5.904 -5.523 1.00 98.06 109 ILE A N 1
ATOM 818 C CA . ILE A 1 109 ? 6.154 5.557 -6.039 1.00 98.06 109 ILE A CA 1
ATOM 819 C C . ILE A 1 109 ? 6.049 4.979 -7.454 1.00 98.06 109 ILE A C 1
ATOM 821 O O . ILE A 1 109 ? 6.810 5.379 -8.333 1.00 98.06 109 ILE A O 1
ATOM 825 N N . ARG A 1 110 ? 5.087 4.082 -7.707 1.00 97.81 110 ARG A N 1
ATOM 826 C CA . ARG A 1 110 ? 4.852 3.507 -9.040 1.00 97.81 110 ARG A CA 1
ATOM 827 C C . ARG A 1 110 ? 4.556 4.583 -10.083 1.00 97.81 110 ARG A C 1
ATOM 829 O O . ARG A 1 110 ? 5.162 4.577 -11.152 1.00 97.81 110 ARG A O 1
ATOM 836 N N . LYS A 1 111 ? 3.634 5.504 -9.794 1.00 97.31 111 LYS A N 1
ATOM 837 C CA . LYS A 1 111 ? 3.268 6.588 -10.722 1.00 97.31 111 LYS A CA 1
ATOM 838 C C . LYS A 1 111 ? 4.446 7.516 -11.001 1.00 97.31 111 LYS A C 1
ATOM 840 O O . LYS A 1 111 ? 4.647 7.931 -12.139 1.00 97.31 111 LYS A O 1
ATOM 845 N N . ASP A 1 112 ? 5.239 7.816 -9.976 1.00 97.31 112 ASP A N 1
ATOM 846 C CA . ASP A 1 112 ? 6.453 8.621 -10.106 1.00 97.31 112 ASP A CA 1
ATOM 847 C C . ASP A 1 112 ? 7.509 7.926 -10.976 1.00 97.31 112 ASP A C 1
ATOM 849 O O . ASP A 1 112 ? 8.088 8.550 -11.863 1.00 97.31 112 ASP A O 1
ATOM 853 N N . TYR A 1 113 ? 7.687 6.617 -10.783 1.00 96.81 113 TYR A N 1
ATOM 854 C CA . TYR A 1 113 ? 8.567 5.783 -11.595 1.00 96.81 113 TYR A CA 1
ATOM 855 C C . TYR A 1 113 ? 8.155 5.782 -13.074 1.00 96.81 113 TYR A C 1
ATOM 857 O O . TYR A 1 113 ? 8.995 6.005 -13.945 1.00 96.81 113 TYR A O 1
ATOM 865 N N . LEU A 1 114 ? 6.861 5.612 -13.371 1.00 96.94 114 LEU A N 1
ATOM 866 C CA . LEU A 1 114 ? 6.349 5.671 -14.745 1.00 96.94 114 LEU A CA 1
ATOM 867 C C . LEU A 1 114 ? 6.571 7.038 -15.400 1.00 96.94 114 LEU A C 1
ATOM 869 O O . LEU A 1 114 ? 6.988 7.098 -16.554 1.00 96.94 114 LEU A O 1
ATOM 873 N N . ALA A 1 115 ? 6.331 8.130 -14.668 1.00 96.31 115 ALA A N 1
ATOM 874 C CA . ALA A 1 115 ? 6.607 9.478 -15.165 1.00 96.31 115 ALA A CA 1
ATOM 875 C C . ALA A 1 115 ? 8.104 9.680 -15.469 1.00 96.31 115 ALA A C 1
ATOM 877 O O . ALA A 1 115 ? 8.453 10.389 -16.414 1.00 96.31 115 ALA A O 1
ATOM 878 N N . GLY A 1 116 ? 8.977 9.019 -14.703 1.00 96.06 116 GLY A N 1
ATOM 879 C CA . GLY A 1 116 ? 10.408 8.918 -14.980 1.00 96.06 116 GLY A CA 1
ATOM 880 C C . GLY A 1 116 ? 10.717 8.217 -16.299 1.00 96.06 116 GLY A C 1
ATOM 881 O O . GLY A 1 116 ? 11.479 8.736 -17.112 1.00 96.06 116 GLY A O 1
ATOM 882 N N . MET A 1 117 ? 10.083 7.069 -16.550 1.00 94.94 117 MET A N 1
ATOM 883 C CA . MET A 1 117 ? 10.297 6.291 -17.777 1.00 94.94 117 MET A CA 1
ATOM 884 C C . MET A 1 117 ? 9.908 7.047 -19.051 1.00 94.94 117 MET A C 1
ATOM 886 O O . MET A 1 117 ? 10.536 6.853 -20.088 1.00 94.94 117 MET A O 1
ATOM 890 N N . THR A 1 118 ? 8.888 7.906 -18.992 1.00 95.44 118 THR A N 1
ATOM 891 C CA . THR A 1 118 ? 8.450 8.707 -20.148 1.00 95.44 118 THR A CA 1
ATOM 892 C C . THR A 1 118 ? 9.179 10.046 -20.266 1.00 95.44 118 THR A C 1
ATOM 894 O O . THR A 1 118 ? 8.855 10.834 -21.151 1.00 95.44 118 THR A O 1
ATOM 897 N N . GLY A 1 119 ? 10.105 10.355 -19.352 1.00 94.06 119 GLY A N 1
ATOM 898 C CA . GLY A 1 119 ? 10.763 11.661 -19.273 1.00 94.06 119 GLY A CA 1
ATOM 899 C C . GLY A 1 119 ? 9.845 12.807 -18.829 1.00 94.06 119 GLY A C 1
ATOM 900 O O . GLY A 1 119 ? 10.280 13.955 -18.793 1.00 94.06 119 GLY A O 1
ATOM 901 N N . ALA A 1 120 ? 8.594 12.520 -18.450 1.00 93.56 120 ALA A N 1
ATOM 902 C CA . ALA A 1 120 ? 7.654 13.519 -17.936 1.00 93.56 120 ALA A CA 1
ATOM 903 C C . ALA A 1 120 ? 8.086 14.065 -16.565 1.00 93.56 120 ALA A C 1
ATOM 905 O O . ALA A 1 120 ? 7.636 15.129 -16.137 1.00 93.56 120 ALA A O 1
ATOM 906 N N . ARG A 1 121 ? 8.961 13.336 -15.868 1.00 92.19 121 ARG A N 1
ATOM 907 C CA . ARG A 1 121 ? 9.565 13.748 -14.608 1.00 92.19 121 ARG A CA 1
ATOM 908 C C . ARG A 1 121 ? 11.012 13.283 -14.536 1.00 92.19 121 ARG A C 1
ATOM 910 O O . ARG A 1 121 ? 11.293 12.110 -14.719 1.00 92.19 121 ARG A O 1
ATOM 917 N N . THR A 1 122 ? 11.927 14.190 -14.218 1.00 90.69 122 THR A N 1
ATOM 918 C CA . THR A 1 122 ? 13.360 13.873 -14.070 1.00 90.69 122 THR A CA 1
ATOM 919 C C . THR A 1 122 ? 13.818 13.824 -12.614 1.00 90.69 122 THR A C 1
ATOM 921 O O . THR A 1 122 ? 14.858 13.244 -12.317 1.00 90.69 122 THR A O 1
ATOM 924 N N . ILE A 1 123 ? 13.037 14.402 -11.696 1.00 92.88 123 ILE A N 1
ATOM 925 C CA . ILE A 1 123 ? 13.324 14.453 -10.258 1.00 92.88 123 ILE A CA 1
ATOM 926 C C . ILE A 1 123 ? 12.142 13.833 -9.501 1.00 92.88 123 ILE A C 1
ATOM 928 O O . ILE A 1 123 ? 11.006 14.241 -9.765 1.00 92.88 123 ILE A O 1
ATOM 932 N N . PRO A 1 124 ? 12.369 12.895 -8.558 1.00 92.31 124 PRO A N 1
ATOM 933 C CA . PRO A 1 124 ? 11.293 12.300 -7.773 1.00 92.31 124 PRO A CA 1
ATOM 934 C C . PRO A 1 124 ? 10.470 13.346 -7.027 1.00 92.31 124 PRO A C 1
ATOM 936 O O . PRO A 1 124 ? 11.021 14.299 -6.467 1.00 92.31 124 PRO A O 1
ATOM 939 N N . SER A 1 125 ? 9.153 13.147 -6.975 1.00 94.19 125 SER A N 1
ATOM 940 C CA . SER A 1 125 ? 8.264 14.069 -6.263 1.00 94.19 125 SER A CA 1
ATOM 941 C C . SER A 1 125 ? 8.568 14.117 -4.755 1.00 94.19 125 SER A C 1
ATOM 943 O O . SER A 1 125 ? 9.046 13.142 -4.170 1.00 94.19 125 SER A O 1
ATOM 945 N N . GLY A 1 126 ? 8.232 15.226 -4.083 1.00 96.81 126 GLY A N 1
ATOM 946 C CA . GLY A 1 126 ? 8.349 15.312 -2.618 1.00 96.81 126 GLY A CA 1
ATOM 947 C C . GLY A 1 126 ? 7.537 14.227 -1.894 1.00 96.81 126 GLY A C 1
ATOM 948 O O . GLY A 1 126 ? 7.992 13.674 -0.893 1.00 96.81 126 GLY A O 1
ATOM 949 N N . ALA A 1 127 ? 6.386 13.841 -2.456 1.00 96.50 127 ALA A N 1
ATOM 950 C CA . ALA A 1 127 ? 5.578 12.730 -1.957 1.00 96.50 127 ALA A CA 1
ATOM 951 C C . ALA A 1 127 ? 6.311 11.385 -2.077 1.00 96.50 127 ALA A C 1
ATOM 953 O O . ALA A 1 127 ? 6.296 10.595 -1.139 1.00 96.50 127 ALA A O 1
ATOM 954 N N . THR A 1 128 ? 7.016 11.139 -3.184 1.00 97.75 128 THR A N 1
ATOM 955 C CA . THR A 1 128 ? 7.855 9.943 -3.357 1.00 97.75 128 THR A CA 1
ATOM 956 C C . THR A 1 128 ? 8.975 9.891 -2.327 1.00 97.75 128 THR A C 1
ATOM 958 O O . THR A 1 128 ? 9.192 8.849 -1.712 1.00 97.75 128 THR A O 1
ATOM 961 N N . GLN A 1 129 ? 9.669 11.010 -2.099 1.00 97.25 129 GLN A N 1
ATOM 962 C CA . GLN A 1 129 ? 10.747 11.082 -1.107 1.00 97.25 129 GLN A CA 1
ATOM 963 C C . GLN A 1 129 ? 10.224 10.781 0.305 1.00 97.25 129 GLN A C 1
ATOM 965 O O . GLN A 1 129 ? 10.806 9.965 1.024 1.00 97.25 129 GLN A O 1
ATOM 970 N N . HIS A 1 130 ? 9.084 11.375 0.670 1.00 96.94 130 HIS A N 1
ATOM 971 C CA . HIS A 1 130 ? 8.373 11.064 1.907 1.00 96.94 130 HIS A CA 1
ATOM 972 C C . HIS A 1 130 ? 8.021 9.572 1.994 1.00 96.94 130 HIS A C 1
ATOM 974 O O . HIS A 1 130 ? 8.377 8.911 2.971 1.00 96.94 130 HIS A O 1
ATOM 980 N N . CYS A 1 131 ? 7.383 9.026 0.957 1.00 98.19 131 CYS A N 1
ATOM 981 C CA . CYS A 1 131 ? 6.918 7.645 0.924 1.00 98.19 131 CYS A CA 1
ATOM 982 C C . CYS A 1 131 ? 8.054 6.627 1.024 1.00 98.19 131 CYS A C 1
ATOM 984 O O . CYS A 1 131 ? 7.933 5.655 1.766 1.00 98.19 131 CYS A O 1
ATOM 986 N N . ILE A 1 132 ? 9.179 6.851 0.344 1.00 97.56 132 ILE A N 1
ATOM 987 C CA . ILE A 1 132 ? 10.354 5.978 0.455 1.00 97.56 132 ILE A CA 1
ATOM 988 C C . ILE A 1 132 ? 10.896 6.000 1.886 1.00 97.56 132 ILE A C 1
ATOM 990 O O . ILE A 1 132 ? 11.188 4.943 2.447 1.00 97.56 132 ILE A O 1
ATOM 994 N N . ASN A 1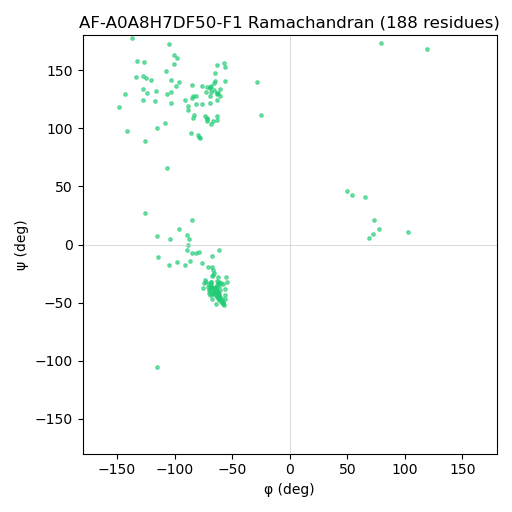 133 ? 11.000 7.177 2.513 1.00 97.44 133 ASN A N 1
ATOM 995 C CA . ASN A 1 133 ? 11.471 7.257 3.894 1.00 97.44 133 ASN A CA 1
ATOM 996 C C . ASN A 1 133 ? 10.482 6.616 4.884 1.00 97.44 133 ASN A C 1
ATOM 998 O O . ASN A 1 133 ? 10.915 5.954 5.827 1.00 97.44 133 ASN A O 1
ATOM 1002 N N . TYR A 1 134 ? 9.177 6.772 4.660 1.00 96.56 134 TYR A N 1
ATOM 1003 C CA . TYR A 1 134 ? 8.140 6.132 5.465 1.00 96.56 134 TYR A CA 1
ATOM 1004 C C . TYR A 1 134 ? 8.194 4.601 5.342 1.00 96.56 134 TYR A C 1
ATOM 1006 O O . TYR A 1 134 ? 8.319 3.906 6.350 1.00 96.56 134 TYR A O 1
ATOM 1014 N N . LEU A 1 135 ? 8.210 4.061 4.118 1.00 97.31 135 LEU A N 1
ATOM 1015 C CA . LEU A 1 135 ? 8.312 2.617 3.876 1.00 97.31 135 LEU A CA 1
ATOM 1016 C C . LEU A 1 135 ? 9.610 2.030 4.440 1.00 97.31 135 LEU A C 1
ATOM 1018 O O . LEU A 1 135 ? 9.578 0.959 5.044 1.00 97.31 135 LEU A O 1
ATOM 1022 N N . ARG A 1 136 ? 10.739 2.743 4.325 1.00 96.88 136 ARG A N 1
ATOM 1023 C CA . ARG A 1 136 ? 12.010 2.338 4.945 1.00 96.88 136 ARG A CA 1
ATOM 1024 C C . ARG A 1 136 ? 11.859 2.156 6.455 1.00 96.88 136 ARG A C 1
ATOM 1026 O O . ARG A 1 136 ? 12.308 1.146 6.988 1.00 96.88 136 ARG A O 1
ATOM 1033 N N . GLN A 1 137 ? 11.232 3.110 7.143 1.00 95.94 137 GLN A N 1
ATOM 1034 C CA . GLN A 1 137 ? 11.003 3.013 8.587 1.00 95.94 137 GLN A CA 1
ATOM 1035 C C . GLN A 1 137 ? 10.091 1.829 8.929 1.00 95.94 137 GLN A C 1
ATOM 1037 O O . GLN A 1 137 ? 10.428 1.034 9.805 1.00 95.94 137 GLN A O 1
ATOM 1042 N N . MET A 1 138 ? 8.996 1.643 8.186 1.00 94.56 138 MET A N 1
ATOM 1043 C CA . MET A 1 138 ? 8.061 0.537 8.422 1.00 94.56 138 MET A CA 1
ATOM 1044 C C . MET A 1 138 ? 8.704 -0.841 8.222 1.00 94.56 138 MET A C 1
ATOM 1046 O O . MET A 1 138 ? 8.506 -1.733 9.052 1.00 94.56 138 MET A O 1
ATOM 1050 N N . VAL A 1 139 ? 9.516 -1.009 7.171 1.00 93.62 139 VAL A N 1
ATOM 1051 C CA . VAL A 1 139 ? 10.265 -2.250 6.910 1.00 93.62 139 VAL A CA 1
ATOM 1052 C C . VAL A 1 139 ? 11.255 -2.542 8.035 1.00 93.62 139 VAL A C 1
ATOM 1054 O O . VAL A 1 139 ? 11.347 -3.684 8.475 1.00 93.62 139 VAL A O 1
ATOM 1057 N N . LEU A 1 140 ? 11.963 -1.529 8.541 1.00 93.44 140 LEU A N 1
ATOM 1058 C CA . LEU A 1 140 ? 12.907 -1.710 9.647 1.00 93.44 140 LEU A CA 1
ATOM 1059 C C . LEU A 1 140 ? 12.195 -2.135 10.942 1.00 93.44 140 LEU A C 1
ATOM 1061 O O . LEU A 1 140 ? 12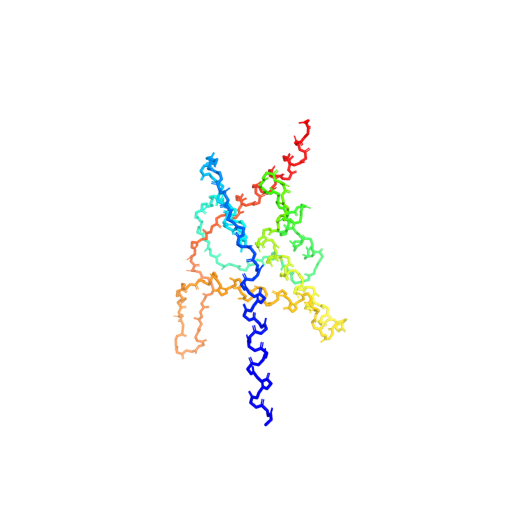.653 -3.062 11.609 1.00 93.44 140 LEU A O 1
ATOM 1065 N N . CYS A 1 141 ? 11.048 -1.528 11.261 1.00 90.75 141 CYS A N 1
ATOM 1066 C CA . CYS A 1 141 ? 10.267 -1.850 12.460 1.00 90.75 141 CYS A CA 1
ATOM 1067 C C . CYS A 1 141 ? 9.639 -3.253 12.439 1.00 90.75 141 CYS A C 1
ATOM 1069 O O . CYS A 1 141 ? 9.375 -3.819 13.498 1.00 90.75 141 CYS A O 1
ATOM 1071 N N . ARG A 1 142 ? 9.352 -3.806 11.254 1.00 87.88 142 ARG A N 1
ATOM 1072 C CA . ARG A 1 142 ? 8.618 -5.076 11.086 1.00 87.88 142 ARG A CA 1
ATOM 1073 C C . ARG A 1 142 ? 9.380 -6.089 10.231 1.00 87.88 142 ARG A C 1
ATOM 1075 O O . ARG A 1 142 ? 8.772 -6.929 9.569 1.00 87.88 142 ARG A O 1
ATOM 1082 N N . SER A 1 143 ? 10.708 -6.000 10.227 1.00 87.50 143 SER A N 1
ATOM 1083 C CA . SER A 1 143 ? 11.555 -6.873 9.415 1.00 87.50 143 SER A CA 1
ATOM 1084 C C . SER A 1 143 ? 11.415 -8.340 9.835 1.00 87.50 143 SER A C 1
ATOM 1086 O O . SER A 1 143 ? 11.497 -8.696 11.012 1.00 87.50 143 SER A O 1
ATOM 1088 N N . ASN A 1 144 ? 11.198 -9.214 8.850 1.00 83.50 144 ASN A N 1
ATOM 1089 C CA . ASN A 1 144 ? 11.194 -10.654 9.070 1.00 83.50 144 ASN A CA 1
ATOM 1090 C C . ASN A 1 144 ? 12.645 -11.169 9.080 1.00 83.50 144 ASN A C 1
ATOM 1092 O O . ASN A 1 144 ? 13.401 -10.910 8.147 1.00 83.50 144 ASN A O 1
ATOM 1096 N N . LYS A 1 145 ? 13.016 -11.915 10.127 1.00 87.25 145 LYS A N 1
ATOM 1097 C CA . LYS A 1 145 ? 14.354 -12.505 10.322 1.00 87.25 145 LYS A CA 1
ATOM 1098 C C . LYS A 1 145 ? 14.453 -13.967 9.862 1.00 87.25 145 LYS A C 1
ATOM 1100 O O . LYS A 1 145 ? 15.400 -14.661 10.223 1.00 87.25 145 LYS A O 1
ATOM 1105 N N . GLN A 1 146 ? 13.465 -14.464 9.118 1.00 84.44 146 GLN A N 1
ATOM 1106 C CA . GLN A 1 146 ? 13.468 -15.819 8.577 1.00 84.44 146 GLN A CA 1
ATOM 1107 C C . GLN A 1 146 ? 14.669 -16.023 7.649 1.00 84.44 146 GLN A C 1
ATOM 1109 O O . GLN A 1 146 ? 14.884 -15.258 6.709 1.00 84.44 146 GLN A O 1
ATOM 1114 N N . LEU A 1 147 ? 15.429 -17.088 7.902 1.00 84.56 147 LEU A N 1
ATOM 1115 C CA . LEU A 1 147 ? 16.536 -17.491 7.045 1.00 84.56 147 LEU A CA 1
ATOM 1116 C C . LEU A 1 147 ? 16.000 -18.001 5.705 1.00 84.56 147 LEU A C 1
ATOM 1118 O O . LEU A 1 147 ? 15.052 -18.787 5.661 1.00 84.56 147 LEU A O 1
ATOM 1122 N N . LEU A 1 148 ? 16.633 -17.575 4.616 1.00 83.06 148 LEU A N 1
ATOM 1123 C CA . LEU A 1 148 ? 16.350 -18.086 3.282 1.00 83.06 148 LEU A CA 1
ATOM 1124 C C . LEU A 1 148 ? 17.395 -19.148 2.930 1.00 83.06 148 LEU A C 1
ATOM 1126 O O . LEU A 1 148 ? 18.585 -18.970 3.191 1.00 83.06 148 LEU A O 1
ATOM 1130 N N . ARG A 1 149 ? 16.955 -20.269 2.351 1.00 78.88 149 ARG A N 1
ATOM 1131 C CA . ARG A 1 149 ? 17.865 -21.329 1.905 1.00 78.88 149 ARG A CA 1
ATOM 1132 C C . ARG A 1 149 ? 18.686 -20.820 0.724 1.00 78.88 149 ARG A C 1
ATOM 1134 O O . ARG A 1 149 ? 18.116 -20.347 -0.252 1.00 78.88 149 ARG A O 1
ATOM 1141 N N . VAL A 1 150 ? 20.000 -21.006 0.774 1.00 82.44 150 VAL A N 1
ATOM 1142 C CA . VAL A 1 150 ? 20.862 -20.861 -0.403 1.00 82.44 150 VAL A CA 1
ATOM 1143 C C . VAL A 1 150 ? 20.906 -22.214 -1.107 1.00 82.44 150 VAL A C 1
ATOM 1145 O O . VAL A 1 150 ? 21.276 -23.214 -0.492 1.00 82.44 150 VAL A O 1
ATOM 1148 N N . VAL A 1 151 ? 20.450 -22.274 -2.359 1.00 77.69 151 VAL A N 1
ATOM 1149 C CA . VAL A 1 151 ? 20.391 -23.528 -3.138 1.00 77.69 151 VAL A CA 1
ATOM 1150 C C . VAL A 1 151 ? 21.671 -23.751 -3.945 1.00 77.69 151 VAL A C 1
ATOM 1152 O O . VAL A 1 151 ? 21.974 -24.884 -4.299 1.00 77.69 151 VAL A O 1
ATOM 1155 N N . ASP A 1 152 ? 22.472 -22.705 -4.147 1.00 74.56 152 ASP A N 1
ATOM 1156 C CA . ASP A 1 152 ? 23.783 -22.818 -4.781 1.00 74.56 152 ASP A CA 1
ATOM 1157 C C . ASP A 1 152 ? 24.803 -21.890 -4.114 1.00 74.56 152 ASP A C 1
ATOM 1159 O O . ASP A 1 152 ? 24.838 -20.696 -4.398 1.00 74.56 152 ASP A O 1
ATOM 1163 N N . ILE A 1 153 ? 25.609 -22.434 -3.199 1.00 68.81 153 ILE A N 1
ATOM 1164 C CA . ILE A 1 153 ? 26.635 -21.678 -2.459 1.00 68.81 153 ILE A CA 1
ATOM 1165 C C . ILE A 1 153 ? 27.968 -21.551 -3.210 1.00 68.81 153 ILE A C 1
ATOM 1167 O O . ILE A 1 153 ? 28.861 -20.864 -2.727 1.00 68.81 153 ILE A O 1
ATOM 1171 N N . TYR A 1 154 ? 28.130 -22.233 -4.348 1.00 72.81 154 TYR A N 1
ATOM 1172 C CA . TYR A 1 154 ? 29.403 -22.290 -5.077 1.00 72.81 154 TYR A CA 1
ATOM 1173 C C . TYR A 1 154 ? 29.344 -21.612 -6.451 1.00 72.81 154 TYR A C 1
ATOM 1175 O O . TYR A 1 154 ? 30.393 -21.392 -7.052 1.00 72.81 154 TYR A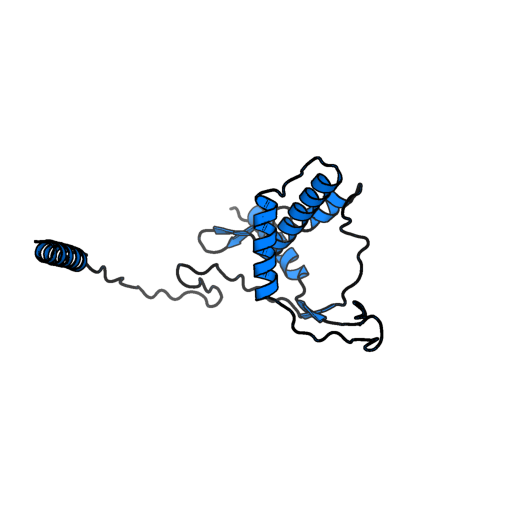 O 1
ATOM 1183 N N . SER A 1 155 ? 28.152 -21.252 -6.941 1.00 71.56 155 SER A N 1
ATOM 1184 C CA . SER A 1 155 ? 27.973 -20.431 -8.140 1.00 71.56 155 SER A CA 1
ATOM 1185 C C . SER A 1 155 ? 27.310 -19.075 -7.827 1.00 71.56 155 SER A C 1
ATOM 1187 O O . SER A 1 155 ? 27.949 -18.185 -7.273 1.00 71.56 155 SER A O 1
ATOM 1189 N N . ASN A 1 156 ? 26.033 -18.883 -8.151 1.00 72.19 156 ASN A N 1
ATOM 1190 C CA . ASN A 1 156 ? 25.355 -17.589 -8.184 1.00 72.19 156 ASN A CA 1
ATOM 1191 C C . ASN A 1 156 ? 24.709 -17.173 -6.852 1.00 72.19 156 ASN A C 1
ATOM 1193 O O . ASN A 1 156 ? 23.952 -16.202 -6.838 1.00 72.19 156 ASN A O 1
ATOM 1197 N N . HIS A 1 157 ? 24.944 -17.903 -5.753 1.00 74.38 157 HIS A N 1
ATOM 1198 C CA . HIS A 1 157 ? 24.269 -17.675 -4.466 1.00 74.38 157 HIS A CA 1
ATOM 1199 C C . HIS A 1 157 ? 22.746 -17.587 -4.623 1.00 74.38 157 HIS A C 1
ATOM 1201 O O . HIS A 1 157 ? 22.096 -16.676 -4.110 1.00 74.38 157 HIS A O 1
ATOM 1207 N N . PHE A 1 158 ? 22.162 -18.521 -5.382 1.00 79.19 158 PHE A N 1
ATOM 1208 C CA . PHE A 1 158 ? 20.740 -18.462 -5.701 1.00 79.19 158 PHE A CA 1
ATOM 1209 C C . PHE A 1 158 ? 19.886 -18.735 -4.459 1.00 79.19 158 PHE A C 1
ATOM 1211 O O . PHE A 1 158 ? 19.963 -19.806 -3.845 1.00 79.19 158 PHE A O 1
ATOM 1218 N N . ILE A 1 159 ? 19.042 -17.762 -4.124 1.00 78.44 159 ILE A N 1
ATOM 1219 C CA . ILE A 1 159 ? 18.047 -17.852 -3.060 1.00 78.44 159 ILE A CA 1
ATOM 1220 C C . ILE A 1 159 ? 16.673 -17.940 -3.735 1.00 78.44 159 ILE A C 1
ATOM 1222 O O . ILE A 1 159 ? 16.191 -16.926 -4.250 1.00 78.44 159 ILE A O 1
ATOM 1226 N N . PRO A 1 160 ? 16.027 -19.121 -3.780 1.00 74.50 160 PRO A N 1
ATOM 1227 C CA . PRO A 1 160 ? 14.704 -19.228 -4.365 1.00 74.50 160 PRO A CA 1
ATOM 1228 C C . PRO A 1 160 ? 13.715 -18.375 -3.553 1.00 74.50 160 PRO A C 1
ATOM 1230 O O . PRO A 1 160 ? 13.631 -18.522 -2.333 1.00 74.50 160 PRO A O 1
ATOM 1233 N N . PRO A 1 161 ? 12.922 -17.510 -4.208 1.00 66.62 161 PRO A N 1
ATOM 1234 C CA . PRO A 1 161 ? 11.866 -16.764 -3.523 1.00 66.62 161 PRO A CA 1
ATOM 1235 C C . PRO A 1 161 ? 10.683 -17.664 -3.116 1.00 66.62 161 PRO A C 1
ATOM 1237 O O . PRO A 1 161 ? 9.902 -17.295 -2.241 1.00 66.62 161 PRO A O 1
ATOM 1240 N N . ARG A 1 162 ? 10.575 -18.841 -3.751 1.00 73.12 162 ARG A N 1
ATOM 1241 C CA . ARG A 1 162 ? 9.510 -19.842 -3.600 1.00 73.12 162 ARG A CA 1
ATOM 1242 C C . ARG A 1 162 ? 9.906 -20.970 -2.642 1.00 73.12 162 ARG A C 1
ATOM 1244 O O . ARG A 1 162 ? 11.089 -21.202 -2.405 1.00 73.12 162 ARG A O 1
ATOM 1251 N N . GLY A 1 163 ? 8.914 -21.686 -2.125 1.00 76.25 163 GLY A N 1
ATOM 1252 C CA . GLY A 1 163 ? 9.055 -22.793 -1.178 1.00 76.25 163 GLY A CA 1
ATOM 1253 C C . GLY A 1 163 ? 9.317 -22.357 0.265 1.00 76.25 163 GLY A C 1
ATOM 1254 O O . GLY A 1 163 ? 9.717 -23.177 1.089 1.00 76.25 163 GLY A O 1
ATOM 1255 N N . ILE A 1 164 ? 9.126 -21.069 0.577 1.00 81.00 164 ILE A N 1
ATOM 1256 C CA . ILE A 1 164 ? 9.322 -20.511 1.919 1.00 81.00 164 ILE A CA 1
ATOM 1257 C C . ILE A 1 164 ? 7.978 -20.018 2.440 1.00 81.00 164 ILE A C 1
ATOM 1259 O O . ILE A 1 164 ? 7.521 -18.922 2.103 1.00 81.00 164 ILE A O 1
ATOM 1263 N N . VAL A 1 165 ? 7.371 -20.843 3.287 1.00 88.19 165 VAL A N 1
ATOM 1264 C CA . VAL A 1 165 ? 6.132 -20.518 3.989 1.00 88.19 165 VAL A CA 1
ATOM 1265 C C . VAL A 1 165 ? 6.432 -19.564 5.145 1.00 88.19 165 VAL A C 1
ATOM 1267 O O . VAL A 1 165 ? 7.411 -19.729 5.882 1.00 88.19 165 VAL A O 1
ATOM 1270 N N . ARG A 1 166 ? 5.590 -18.543 5.285 1.00 87.25 166 ARG A N 1
ATOM 1271 C CA . ARG A 1 166 ? 5.631 -17.515 6.326 1.00 87.25 166 ARG A CA 1
ATOM 1272 C C . ARG A 1 166 ? 4.331 -17.533 7.109 1.00 87.25 166 ARG A C 1
ATOM 1274 O O . ARG A 1 166 ? 3.265 -17.669 6.518 1.00 87.25 166 ARG A O 1
ATOM 1281 N N . THR A 1 167 ? 4.426 -17.325 8.416 1.00 91.12 167 THR A N 1
ATOM 1282 C CA . THR A 1 167 ? 3.260 -17.024 9.248 1.00 91.12 167 THR A CA 1
ATOM 1283 C C . THR A 1 167 ? 2.980 -15.527 9.165 1.00 91.12 167 THR A C 1
ATOM 1285 O O . THR A 1 167 ? 3.751 -14.706 9.665 1.00 91.12 167 THR A O 1
ATOM 1288 N N . CYS A 1 168 ? 1.893 -15.179 8.493 1.00 91.19 168 CYS A N 1
ATOM 1289 C CA . CYS A 1 168 ? 1.370 -13.830 8.340 1.00 91.19 168 CYS A CA 1
ATOM 1290 C C . CYS A 1 168 ? 0.141 -13.638 9.241 1.00 91.19 168 CYS A C 1
ATOM 1292 O O . CYS A 1 168 ? -0.335 -14.582 9.864 1.00 91.19 168 CYS A O 1
ATOM 1294 N N . ARG A 1 169 ? -0.361 -12.405 9.320 1.00 92.81 169 ARG A N 1
ATOM 1295 C CA . ARG A 1 169 ? -1.678 -12.105 9.900 1.00 92.81 169 ARG A CA 1
ATOM 1296 C C . ARG A 1 169 ? -2.692 -12.021 8.769 1.00 92.81 169 ARG A C 1
ATOM 1298 O O . ARG A 1 169 ? -2.343 -11.467 7.726 1.00 92.81 169 ARG A O 1
ATOM 1305 N N . ASP A 1 170 ? -3.895 -12.541 8.966 1.00 94.50 170 ASP A N 1
ATOM 1306 C CA . ASP A 1 170 ? -4.960 -12.403 7.981 1.00 94.50 170 ASP A CA 1
ATOM 1307 C C . ASP A 1 170 ? -5.467 -10.962 7.969 1.00 94.50 170 ASP A C 1
ATOM 1309 O O . ASP A 1 170 ? -6.111 -10.497 8.906 1.00 94.50 170 ASP A O 1
ATOM 1313 N N . TRP A 1 171 ? -5.152 -10.229 6.905 1.00 92.62 171 TRP A N 1
ATOM 1314 C CA . TRP A 1 171 ? -5.577 -8.841 6.771 1.00 92.62 171 TRP A CA 1
ATOM 1315 C C . TRP A 1 171 ? -7.017 -8.710 6.270 1.00 92.62 171 TRP A C 1
ATOM 1317 O O . TRP A 1 171 ? -7.536 -7.595 6.302 1.00 92.62 171 TRP A O 1
ATOM 1327 N N . THR A 1 172 ? -7.692 -9.794 5.860 1.00 93.25 172 THR A N 1
ATOM 1328 C CA . THR A 1 172 ? -9.114 -9.731 5.475 1.00 93.25 172 THR A CA 1
ATOM 1329 C C . THR A 1 172 ? -9.974 -9.164 6.607 1.00 93.25 172 THR A C 1
ATOM 1331 O O . THR A 1 172 ? -10.809 -8.300 6.343 1.00 93.25 172 THR A O 1
ATOM 1334 N N . GLY A 1 173 ? -9.673 -9.515 7.864 1.00 92.25 173 GLY A N 1
ATOM 1335 C CA . GLY A 1 173 ? -10.327 -8.950 9.048 1.00 92.25 173 GLY A CA 1
ATOM 1336 C C . GLY A 1 173 ? -10.170 -7.430 9.180 1.00 92.25 173 GLY A C 1
ATOM 1337 O O . GLY A 1 173 ? -11.099 -6.751 9.606 1.00 92.25 173 GLY A O 1
ATOM 1338 N N . VAL A 1 174 ? -9.041 -6.852 8.745 1.00 92.12 174 VAL A N 1
ATOM 1339 C CA . VAL A 1 174 ? -8.854 -5.387 8.733 1.00 92.12 174 VAL A CA 1
ATOM 1340 C C . VAL A 1 174 ? -9.778 -4.733 7.712 1.00 92.12 174 VAL A C 1
ATOM 1342 O O . VAL A 1 174 ? -10.433 -3.745 8.028 1.00 92.12 174 VAL A O 1
ATOM 1345 N N . TYR A 1 175 ? -9.845 -5.277 6.493 1.00 92.75 175 TYR A N 1
ATOM 1346 C CA . TYR A 1 175 ? -10.721 -4.746 5.445 1.00 92.75 175 TYR A CA 1
ATOM 1347 C C . TYR A 1 175 ? -12.196 -4.855 5.836 1.00 92.75 175 TYR A C 1
ATOM 1349 O O . TYR A 1 175 ? -12.927 -3.878 5.686 1.00 92.75 175 TYR A O 1
ATOM 1357 N N . GLN A 1 176 ? -12.611 -6.004 6.376 1.00 91.25 176 GLN A N 1
ATOM 1358 C CA . GLN A 1 176 ? -13.970 -6.224 6.875 1.00 91.25 176 GLN A CA 1
ATOM 1359 C C . GLN A 1 176 ? -14.320 -5.213 7.961 1.00 91.25 176 GLN A C 1
ATOM 1361 O O . GLN A 1 176 ? -15.306 -4.494 7.840 1.00 91.25 176 GLN A O 1
ATOM 1366 N N . ARG A 1 177 ? -13.458 -5.069 8.971 1.00 89.06 177 ARG A N 1
ATOM 1367 C CA . ARG A 1 177 ? -13.728 -4.162 10.083 1.00 89.06 177 ARG A CA 1
ATOM 1368 C C . ARG A 1 177 ? -13.790 -2.695 9.652 1.00 89.06 177 ARG A C 1
ATOM 1370 O O . ARG A 1 177 ? -14.609 -1.937 10.157 1.00 89.06 177 ARG A O 1
ATOM 1377 N N . VAL A 1 178 ? -12.943 -2.283 8.710 1.00 90.12 178 VAL A N 1
ATOM 1378 C CA . VAL A 1 178 ? -12.986 -0.926 8.143 1.00 90.12 178 VAL A CA 1
ATOM 1379 C C . VAL A 1 178 ? -14.280 -0.701 7.363 1.00 90.12 178 VAL A C 1
ATOM 1381 O O . VAL A 1 178 ? -14.880 0.361 7.504 1.00 90.12 178 VAL A O 1
ATOM 1384 N N . ALA A 1 179 ? -14.723 -1.684 6.575 1.00 88.19 179 ALA A N 1
ATOM 1385 C CA . ALA A 1 179 ? -15.992 -1.608 5.857 1.00 88.19 179 ALA A CA 1
ATOM 1386 C C . ALA A 1 179 ? -17.174 -1.491 6.831 1.00 88.19 179 ALA A C 1
ATOM 1388 O O . ALA A 1 179 ? -17.970 -0.569 6.696 1.00 88.19 179 ALA A O 1
ATOM 1389 N N . GLU A 1 180 ? -17.218 -2.321 7.877 1.00 86.06 180 GLU A N 1
ATOM 1390 C CA . GLU A 1 180 ? -18.236 -2.241 8.933 1.00 86.06 180 GLU A CA 1
ATOM 1391 C C . GLU A 1 180 ? -18.280 -0.860 9.594 1.00 86.06 180 GLU A C 1
ATOM 1393 O O . GLU A 1 180 ? -19.359 -0.330 9.824 1.00 86.06 180 GLU A O 1
ATOM 1398 N N . MET A 1 181 ? -17.123 -0.258 9.896 1.00 81.31 181 MET A N 1
ATOM 1399 C CA . MET A 1 181 ? -17.059 1.083 10.491 1.00 81.31 181 MET A CA 1
ATOM 1400 C C . MET A 1 181 ? -17.522 2.182 9.528 1.00 81.31 181 MET A C 1
ATOM 1402 O O . MET A 1 181 ? -18.069 3.194 9.958 1.00 81.31 181 MET A O 1
ATOM 1406 N N . GLN A 1 182 ? -17.294 2.007 8.228 1.00 78.88 182 GLN A N 1
ATOM 1407 C CA . GLN A 1 182 ? -17.739 2.952 7.203 1.00 78.88 182 GLN A CA 1
ATOM 1408 C C . GLN A 1 182 ? -19.247 2.834 6.957 1.00 78.88 182 GLN A C 1
ATOM 1410 O O . GLN A 1 182 ? -19.922 3.847 6.794 1.00 78.88 182 GLN A O 1
ATOM 1415 N N . GLU A 1 183 ? -19.785 1.616 6.995 1.00 76.50 183 GLU A N 1
ATOM 1416 C CA . GLU A 1 183 ? -21.221 1.344 6.921 1.00 76.50 183 GLU A CA 1
ATOM 1417 C C . GLU A 1 183 ? -21.946 1.793 8.193 1.00 76.50 183 GLU A C 1
ATOM 1419 O O . GLU A 1 183 ? -22.997 2.422 8.107 1.00 76.50 183 GLU A O 1
ATOM 1424 N N . SER A 1 184 ? -21.376 1.552 9.376 1.00 67.75 184 SER A N 1
ATOM 1425 C CA . SER A 1 184 ? -21.957 1.994 10.646 1.00 67.75 184 SER A CA 1
ATOM 1426 C C . SER A 1 184 ? -21.830 3.501 10.851 1.00 67.75 184 SER A C 1
ATOM 1428 O O . SER A 1 184 ? -22.745 4.105 11.392 1.00 67.75 184 SER A O 1
ATOM 1430 N N . GLY A 1 185 ? -20.774 4.140 10.342 1.00 56.66 185 GLY A N 1
ATOM 1431 C CA . GLY A 1 185 ? -20.681 5.599 10.238 1.00 56.66 185 GLY A CA 1
ATOM 1432 C C . GLY A 1 185 ? -21.685 6.202 9.246 1.00 56.66 185 GLY A C 1
ATOM 1433 O O . GLY A 1 185 ? -22.048 7.367 9.382 1.00 56.66 185 GLY A O 1
ATOM 1434 N N . ALA A 1 186 ? -22.181 5.408 8.288 1.00 47.19 186 ALA A N 1
ATOM 1435 C CA . ALA A 1 186 ? -23.325 5.750 7.442 1.00 47.19 186 ALA A CA 1
ATOM 1436 C C . ALA A 1 186 ? -24.686 5.368 8.071 1.00 47.19 186 ALA A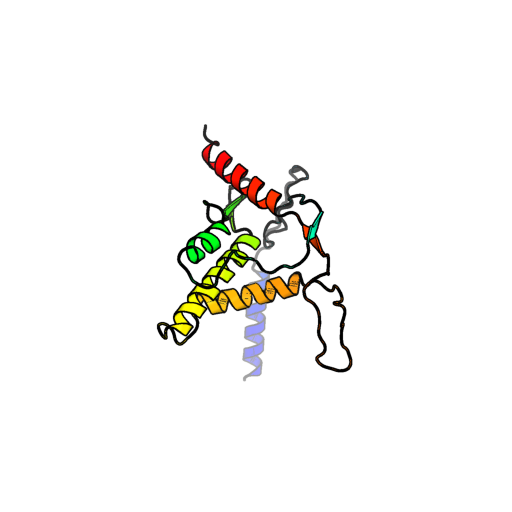 C 1
ATOM 1438 O O . ALA A 1 186 ? -25.718 5.852 7.611 1.00 47.19 186 ALA A O 1
ATOM 1439 N N . ALA A 1 187 ? -24.695 4.537 9.124 1.00 36.12 187 ALA A N 1
ATOM 1440 C CA . ALA A 1 187 ? -25.890 4.030 9.810 1.00 36.12 187 ALA A CA 1
ATOM 1441 C C . ALA A 1 187 ? -26.035 4.491 11.279 1.00 36.12 187 ALA A C 1
ATOM 1443 O O . ALA A 1 187 ? -26.942 4.039 11.974 1.00 36.12 187 ALA A O 1
ATOM 1444 N N . ALA A 1 188 ? -25.190 5.406 11.755 1.00 34.28 188 ALA A N 1
ATOM 1445 C CA . ALA A 1 188 ? -25.265 5.988 13.093 1.00 34.28 188 ALA A CA 1
ATOM 1446 C C . ALA A 1 188 ? -25.768 7.437 13.037 1.00 34.28 188 ALA A C 1
ATOM 1448 O O . ALA A 1 188 ? -25.024 8.360 13.351 1.00 34.28 188 ALA A O 1
ATOM 1449 N N . GLN A 1 189 ? -27.028 7.610 12.627 1.00 28.19 189 GLN A N 1
ATOM 1450 C CA . GLN A 1 189 ? -27.953 8.646 13.120 1.00 28.19 189 GLN A CA 1
ATOM 1451 C C . GLN A 1 189 ? -29.363 8.029 13.045 1.00 28.19 189 GLN A C 1
ATOM 1453 O O . GLN A 1 189 ? -29.764 7.589 11.964 1.00 28.19 189 GLN A O 1
ATOM 1458 N N . PRO A 1 190 ? -30.086 7.876 14.166 1.00 31.14 190 PRO A N 1
ATOM 1459 C CA . PRO A 1 190 ? -30.534 8.989 15.009 1.00 31.14 190 PRO A CA 1
ATOM 1460 C C . PRO A 1 190 ? -29.681 9.269 16.247 1.00 31.14 190 PRO A C 1
ATOM 1462 O O . PRO A 1 190 ? -29.156 8.307 16.848 1.00 31.14 190 PRO A O 1
#

Sequence (190 aa):
MVLVNMSLAFLVALSIILAIPRAAATGGSDSWPEDFVIPAENMSPVWQLHLDPVLMEIHNSARYALNGSQADAEWAALIPLGGGIVNLGPDNEAFMLSIFHQLKCLDIIRKDYLAGMTGARTIPSGATQHCINYLRQMVLCRSNKQLLRVVDIYSNHFIPPRGIVRTCRDWTGVYQRVAEMQESGAAAQP

Organism: NCBI:txid230812

Mean predicted aligned error: 13.74 Å

Solvent-accessible surface area (backbone atoms only — not comparable to full-atom values): 12125 Å² total; per-residue (Å²): 121,71,72,64,56,56,56,53,54,52,54,54,54,52,54,56,64,72,66,57,81,81,78,77,82,81,80,76,92,76,91,75,75,93,88,67,68,73,46,64,98,94,44,84,69,70,84,90,69,90,54,58,80,37,82,44,65,62,71,89,67,98,63,65,47,88,65,65,95,57,17,68,58,49,54,52,65,72,38,53,97,71,73,34,55,47,66,48,73,96,84,53,47,80,40,70,43,69,67,39,54,52,55,52,34,51,50,48,41,46,55,50,50,53,32,38,76,71,64,78,33,92,66,83,48,72,67,38,57,51,32,53,55,51,49,51,51,53,47,67,79,65,60,80,84,76,84,77,65,67,79,30,87,86,74,82,58,42,60,68,71,59,95,51,78,39,86,42,64,42,58,64,58,56,56,51,52,50,48,52,52,55,51,43,68,72,62,72,71,134

Secondary structure (DSSP, 8-state):
-HHHHHHHHHHHHHHHHHTS---------PPPPTT----TTTS---------EEEEE----SSS-SSSTTHHHHHHTTS-TTTTEEEETTTTEEEE-HHHHHHHHHHHHHHHHHHHHTTS-SS--HHHHHHHHHHHHHHHHT---PPPPPSBTTTT-B--SSS-EEEEE-THHHHHHHHHHHHHHHH---

InterPro domains:
  IPR021765 Mycotoxin biosynthesis protein UstYa-like [PF11807] (92-174)
  IPR021765 Mycotoxin biosynthesis protein UstYa-like [PTHR33365] (4-181)

pLDDT: mean 79.66, std 18.12, range [28.19, 98.19]